Protein 3EC0 (pdb70)

Nearest PDB structures (foldseek):
  3upj-assembly1_B  TM=9.940E-01  e=9.121E-18  Human immunodeficiency virus 2
  1yti-assembly1_A  TM=9.960E-01  e=2.505E-17  Simian immunodeficiency virus
  1tcw-assembly1_B  TM=9.994E-01  e=6.147E-17  Simian immunodeficiency virus
  2sam-assembly1_A-2  TM=9.969E-01  e=4.911E-17  Simian immunodeficiency virus
  1sip-assembly1_A-2  TM=9.951E-01  e=1.509E-16  Simian immunodeficiency virus

B-factor: mean 20.0, std 10.65, range [6.15, 84.4]

Radius of gyration: 16.94 Å; Cα contacts (8 Å, |Δi|>4): 539; chains: 2; bounding box: 51×29×32 Å

Secondary structure (DSSP, 8-state):
-EE-SSS--EEEEEETTEEEEEEE-TT-SS-EESS----S--EEEEEEETTEEEEEEEEEEEEEEETTEEEEEEEEEE--SS-EE-HHHHHHHT-EEE-/-EE-SSS--EEEEEETTEEEEEEE-TT-SS-EESS----S--EEEEEEETTEEEEEEEEEEEEEEETTEEEEEEEEES--SS-EE-HHHHHHHT-EEE-

Foldseek 3Di:
DDDPVPDFPWWWKAWLHRTDIETEDAPDAAWEDEDDDDDDPFDWDWDADPPGIWIWTKDFQIWMATPNDTDGGIYIYTPDPGTYGYDRVCVVVVHDDDD/DDDPPPDFQWDWKAWLHRIDIETADAPDAAWEAEDDDDDDPFDWDWDQDPPGIDIWTKDFQIWMGTPNDTDGGIYTYDDDPHGYDYDRVCVRVPDDDDD

Solvent-accessible surface area: 10034 Å² total; per-residue (Å²): 90,122,35,52,1,187,160,116,4,62,21,59,0,96,0,103,50,75,89,20,96,1,5,0,11,0,22,18,51,56,0,13,0,31,86,14,126,26,31,142,138,87,58,102,68,120,25,46,20,20,31,24,160,25,118,4,83,35,9,141,118,8,62,0,74,4,28,146,101,136,21,170,12,40,0,2,15,20,127,7,98,57,29,18,0,0,26,46,0,0,15,51,10,53,4,16,0,36,68,88,118,21,62,2,191,146,106,1,49,24,110,3,111,0,82,58,57,101,15,111,0,5,0,12,0,24,11,52,54,1,3,0,34,70,20,147,36,41,136,138,84,54,104,84,131,19,49,21,31,29,25,159,28,117,5,89,20,13,150,98,7,52,0,69,5,36,165,87,124,20,152,12,43,0,15,12,20,116,8,90,67,26,17,0,0,26,48,0,0,20,50,6,53,5,15,0,38,76

Organism: Human immunodeficiency virus type 2 subtype A (isolate ROD) (NCBI:txid11720)

Sequence (198 aa):
PQFSLWKRPVVTAYIEGQPVEVLLDTGADDDSIVAGIELGNNYSPKIVGGIGGFINTKEYKNVEIEVLNKKVRATIMTGDTPINIFGRNILTALGMMSLNLPQFSLWKRPVVTAYIEGQPVEVLLDTGADDSIVAGIELGNNYSPKIVGGIGGFINTKEYKNVEIEVLNKKVRATIMMTGDTPINIFGRNILTALGMSLNL

CATH classification: 2.40.70.10

Structure (mmCIF, N/CA/C/O backbone):
data_3EC0
#
_entry.id   3EC0
#
_cell.length_a   105.360
_cell.length_b   30.913
_cell.length_c   55.954
_cell.angle_alpha   90.00
_cell.angle_beta   91.79
_cell.angle_gamma   90.00
#
_symmetry.space_group_name_H-M   'C 1 2 1'
#
loop_
_entity.id
_entity.type
_entity.pdbx_description
1 polymer Protease
2 non-polymer '(3AS,5R,6AR)-HEXAHYDRO-2H-CYCLOPENTA[B]FURAN-5-YL (2S,3S)-3-HYDROXY-4-(4-(HYDROXYMETHYL)-N-ISOBUTYLPHENYLSULFONAMIDO)-1-PHENYLBUTAN-2-YLCARBAMATE'
3 non-polymer IMIDAZOLE
4 non-polymer 'ZINC ION'
5 non-polymer 'CHLORIDE ION'
6 non-polymer 'SODIUM ION'
7 water water
#
loop_
_atom_site.group_PDB
_atom_site.id
_atom_site.type_symbol
_atom_site.label_atom_id
_atom_site.label_alt_id
_atom_site.label_comp_id
_atom_site.label_asym_id
_atom_site.label_entity_id
_atom_site.label_seq_id
_atom_site.pdbx_PDB_ins_code
_atom_site.Cartn_x
_atom_site.Cartn_y
_atom_site.Cartn_z
_atom_site.occupancy
_atom_site.B_iso_or_equiv
_atom_site.auth_seq_id
_atom_site.auth_comp_id
_atom_site.auth_asym_id
_atom_site.auth_atom_id
_atom_site.pdbx_PDB_model_num
ATOM 1 N N . PRO A 1 1 ? 17.002 1.865 -3.793 1.00 45.73 1 PRO A N 1
ATOM 2 C CA . PRO A 1 1 ? 17.799 3.019 -3.403 1.00 44.91 1 PRO A CA 1
ATOM 3 C C . PRO A 1 1 ? 19.044 2.708 -2.578 1.00 41.37 1 PRO A C 1
ATOM 4 O O . PRO A 1 1 ? 19.076 1.766 -1.776 1.00 50.17 1 PRO A O 1
ATOM 8 N N . GLN A 1 2 ? 20.048 3.567 -2.762 1.00 37.17 2 GLN A N 1
ATOM 9 C CA . GLN A 1 2 ? 21.252 3.538 -1.939 1.00 33.63 2 GLN A CA 1
ATOM 10 C C . GLN A 1 2 ? 21.477 4.927 -1.343 1.00 27.76 2 GLN A C 1
ATOM 11 O O . GLN A 1 2 ? 21.326 5.918 -2.024 1.00 35.50 2 GLN A O 1
ATOM 17 N N . PHE A 1 3 ? 21.850 4.966 -0.076 1.00 23.29 3 PHE A N 1
ATOM 18 C CA . PHE A 1 3 ? 22.229 6.194 0.618 1.00 20.50 3 PHE A CA 1
ATOM 19 C C . PHE A 1 3 ? 23.704 6.148 0.981 1.00 22.14 3 PHE A C 1
ATOM 20 O O . PHE A 1 3 ? 24.107 5.321 1.789 1.00 23.41 3 PHE A O 1
ATOM 28 N N . SER A 1 4 ? 24.525 7.014 0.380 1.00 18.99 4 SER A N 1
ATOM 29 C CA . SER A 1 4 ? 25.972 6.814 0.563 1.00 22.56 4 SER A CA 1
ATOM 30 C C . SER A 1 4 ? 26.525 7.504 1.809 1.00 20.16 4 SER A C 1
ATOM 31 O O . SER A 1 4 ? 27.721 7.347 2.088 1.00 23.34 4 SER A O 1
ATOM 36 N N . LEU A 1 5 ? 25.699 8.231 2.516 1.00 19.51 5 LEU A N 1
ATOM 37 C CA . LEU A 1 5 ? 25.958 8.758 3.840 1.00 19.96 5 LEU A CA 1
ATOM 38 C C . LEU A 1 5 ? 26.959 9.892 3.781 1.00 23.12 5 LEU A C 1
ATOM 39 O O . LEU A 1 5 ? 27.405 10.321 4.841 1.00 19.85 5 LEU A O 1
ATOM 44 N N . TRP A 1 6 ? 27.292 10.403 2.581 1.00 23.26 6 TRP A N 1
ATOM 45 C CA . TRP A 1 6 ? 28.090 11.624 2.500 1.00 24.01 6 TRP A CA 1
ATOM 46 C C . TRP A 1 6 ? 27.279 12.825 2.985 1.00 24.82 6 TRP A C 1
ATOM 47 O O . TRP A 1 6 ? 27.803 13.833 3.467 1.00 26.91 6 TRP A O 1
ATOM 58 N N . LYS A 1 7 ? 25.967 12.647 2.877 1.00 24.39 7 LYS A N 1
ATOM 59 C CA . LYS A 1 7 ? 24.970 13.585 3.348 1.00 23.77 7 LYS A CA 1
ATOM 60 C C . LYS A 1 7 ? 24.022 12.902 4.356 1.00 20.59 7 LYS A C 1
ATOM 61 O O . LYS A 1 7 ? 23.970 11.667 4.360 1.00 19.51 7 LYS A O 1
ATOM 67 N N . ARG A 1 8 ? 23.282 13.659 5.162 1.00 20.59 8 ARG A N 1
ATOM 68 C CA . ARG A 1 8 ? 22.268 13.000 5.994 1.00 18.84 8 ARG A CA 1
ATOM 69 C C . ARG A 1 8 ? 21.255 12.264 5.122 1.00 18.41 8 ARG A C 1
ATOM 70 O O . ARG A 1 8 ? 20.771 12.848 4.153 1.00 19.75 8 ARG A O 1
ATOM 78 N N . PRO A 1 9 ? 20.926 11.016 5.438 1.00 15.64 9 PRO A N 1
ATOM 79 C CA . PRO A 1 9 ? 19.912 10.315 4.667 1.00 14.23 9 PRO A CA 1
ATOM 80 C C . PRO A 1 9 ? 18.494 10.711 5.041 1.00 14.95 9 PRO A C 1
ATOM 81 O O . PRO A 1 9 ? 17.839 10.082 5.890 1.00 14.87 9 PRO A O 1
ATOM 85 N N . VAL A 1 10 ? 18.032 11.795 4.431 1.00 16.30 10 VAL A N 1
ATOM 86 C CA . VAL A 1 10 ? 16.734 12.359 4.733 1.00 15.80 10 VAL A CA 1
ATOM 87 C C . VAL A 1 10 ? 15.794 12.249 3.546 1.00 19.50 10 VAL A C 1
ATOM 88 O O . VAL A 1 10 ? 16.216 12.595 2.446 1.00 26.05 10 VAL A O 1
ATOM 92 N N . VAL A 1 11 ? 14.573 11.798 3.773 1.00 18.73 11 VAL A N 1
ATOM 93 C CA . VAL A 1 11 ? 13.608 11.547 2.723 1.00 22.00 11 VAL A CA 1
ATOM 94 C C . VAL A 1 11 ? 12.253 12.106 3.134 1.00 18.26 11 VAL A C 1
ATOM 95 O O . VAL A 1 11 ? 12.067 12.458 4.306 1.00 21.09 11 VAL A O 1
ATOM 99 N N . THR A 1 12 ? 11.317 12.230 2.215 1.00 22.61 12 THR A N 1
ATOM 100 C CA . THR A 1 12 ? 9.981 12.664 2.560 1.00 23.31 12 THR A CA 1
ATOM 101 C C . THR A 1 12 ? 9.115 11.414 2.767 1.00 21.84 12 THR A C 1
ATOM 102 O O . THR A 1 12 ? 9.064 10.489 1.954 1.00 28.06 12 THR A O 1
ATOM 106 N N . ALA A 1 13 ? 8.446 11.421 3.915 1.00 25.08 13 ALA A N 1
ATOM 107 C CA . ALA A 1 13 ? 7.464 10.411 4.280 1.00 22.28 13 ALA A CA 1
ATOM 108 C C . ALA A 1 13 ? 6.096 11.058 4.454 1.00 21.44 13 ALA A C 1
ATOM 109 O O . ALA A 1 13 ? 5.969 12.272 4.677 1.00 24.11 13 ALA A O 1
ATOM 111 N N . TYR A 1 14 ? 5.071 10.252 4.385 1.00 23.10 14 TYR A N 1
ATOM 112 C CA . TYR A 1 14 ? 3.703 10.703 4.647 1.00 23.47 14 TYR A CA 1
ATOM 113 C C . TYR A 1 14 ? 3.246 9.898 5.853 1.00 24.64 14 TYR A C 1
ATOM 114 O O . TYR A 1 14 ? 3.250 8.667 5.867 1.00 24.16 14 TYR A O 1
ATOM 123 N N . ILE A 1 15 ? 2.886 10.577 6.930 1.00 24.24 15 ILE A N 1
ATOM 124 C CA . ILE A 1 15 ? 2.402 9.886 8.127 1.00 23.12 15 ILE A CA 1
ATOM 125 C C . ILE A 1 15 ? 0.926 10.229 8.241 1.00 24.54 15 ILE A C 1
ATOM 126 O O . ILE A 1 15 ? 0.618 11.425 8.361 1.00 24.68 15 ILE A O 1
ATOM 131 N N . GLU A 1 16 ? 0.064 9.230 8.167 1.00 28.07 16 GLU A N 1
ATOM 132 C CA . GLU A 1 16 ? -1.375 9.471 8.162 1.00 31.54 16 GLU A CA 1
ATOM 133 C C . GLU A 1 16 ? -1.714 10.544 7.126 1.00 34.51 16 GLU A C 1
ATOM 134 O O . GLU A 1 16 ? -2.546 11.431 7.293 1.00 33.53 16 GLU A O 1
ATOM 140 N N . GLY A 1 17 ? -1.014 10.489 5.990 1.00 33.92 17 GLY A N 1
ATOM 141 C CA . GLY A 1 17 ? -1.213 11.403 4.896 1.00 35.95 17 GLY A CA 1
ATOM 142 C C . GLY A 1 17 ? -0.543 12.752 5.029 1.00 38.90 17 GLY A C 1
ATOM 143 O O . GLY A 1 17 ? -0.647 13.496 4.044 1.00 48.39 17 GLY A O 1
ATOM 144 N N . GLN A 1 18 ? 0.134 13.073 6.140 1.00 34.75 18 GLN A N 1
ATOM 145 C CA . GLN A 1 18 ? 0.859 14.325 6.278 1.00 31.62 18 GLN A CA 1
ATOM 146 C C . GLN A 1 18 ? 2.336 14.222 5.878 1.00 27.94 18 GLN A C 1
ATOM 147 O O . GLN A 1 18 ? 3.063 13.379 6.397 1.00 24.81 18 GLN A O 1
ATOM 153 N N . PRO A 1 19 ? 2.829 15.061 4.968 1.00 29.63 19 PRO A N 1
ATOM 154 C CA . PRO A 1 19 ? 4.248 14.984 4.627 1.00 27.41 19 PRO A CA 1
ATOM 155 C C . PRO A 1 19 ? 5.152 15.506 5.733 1.00 24.67 19 PRO A C 1
ATOM 156 O O . PRO A 1 19 ? 4.891 16.513 6.381 1.00 25.84 19 PRO A O 1
ATOM 160 N N . VAL A 1 20 ? 6.236 14.747 5.910 1.00 23.54 20 VAL A N 1
ATOM 161 C CA . VAL A 1 20 ? 7.252 15.132 6.882 1.00 22.42 20 VAL A CA 1
ATOM 162 C C . VAL A 1 20 ? 8.618 14.726 6.329 1.00 22.44 20 VAL A C 1
ATOM 163 O O . VAL A 1 20 ? 8.684 13.671 5.695 1.00 26.64 20 VAL A O 1
ATOM 167 N N . GLU A 1 21 ? 9.653 15.506 6.564 1.00 20.79 21 GLU A N 1
ATOM 168 C CA . GLU A 1 21 ? 11.008 15.056 6.229 1.00 20.95 21 GLU A CA 1
ATOM 169 C C . GLU A 1 21 ? 11.519 14.205 7.377 1.00 17.51 21 GLU A C 1
ATOM 170 O O . GLU A 1 21 ? 11.336 14.565 8.530 1.00 17.56 21 GLU A O 1
ATOM 176 N N . VAL A 1 22 ? 12.128 13.066 7.102 1.00 17.73 22 VAL A N 1
ATOM 177 C CA . VAL A 1 22 ? 12.567 12.130 8.156 1.00 14.37 22 VAL A CA 1
ATOM 178 C C . VAL A 1 22 ? 14.011 11.696 7.876 1.00 13.47 22 VAL A C 1
ATOM 179 O O . VAL A 1 22 ? 14.384 11.572 6.691 1.00 15.42 22 VAL A O 1
ATOM 183 N N . LEU A 1 23 ? 14.735 11.451 8.951 1.00 13.41 23 LEU A N 1
ATOM 184 C CA . LEU A 1 23 ? 16.083 10.950 8.923 1.00 12.95 23 LEU A CA 1
ATOM 185 C C . LEU A 1 23 ? 16.055 9.433 9.101 1.00 11.66 23 LEU A C 1
ATOM 186 O O . LEU A 1 23 ? 15.485 8.917 10.063 1.00 12.10 23 LEU A O 1
ATOM 191 N N . LEU A 1 24 ? 16.678 8.729 8.178 1.00 11.99 24 LEU A N 1
ATOM 192 C CA . LEU A 1 24 ? 16.743 7.280 8.207 1.00 11.61 24 LEU A CA 1
ATOM 193 C C . LEU A 1 24 ? 17.899 6.914 9.132 1.00 11.09 24 LEU A C 1
ATOM 194 O O . LEU A 1 24 ? 19.067 7.086 8.797 1.00 13.91 24 LEU A O 1
ATOM 199 N N . ASP A 1 25 ? 17.568 6.403 10.307 1.00 11.29 25 ASP A N 1
ATOM 200 C CA . ASP A 1 25 ? 18.508 6.372 11.407 1.00 9.55 25 ASP A CA 1
ATOM 201 C C . ASP A 1 25 ? 18.736 4.991 12.014 1.00 9.83 25 ASP A C 1
ATOM 202 O O . ASP A 1 25 ? 17.971 4.504 12.823 1.00 10.44 25 ASP A O 1
ATOM 207 N N . THR A 1 26 ? 19.894 4.385 11.682 1.00 10.71 26 THR A N 1
ATOM 208 C CA . THR A 1 26 ? 20.215 3.078 12.220 1.00 9.63 26 THR A CA 1
ATOM 209 C C . THR A 1 26 ? 20.562 3.142 13.691 1.00 8.80 26 THR A C 1
ATOM 210 O O . THR A 1 26 ? 20.608 2.101 14.347 1.00 10.24 26 THR A O 1
ATOM 214 N N . GLY A 1 27 ? 20.823 4.336 14.206 1.00 9.31 27 GLY A N 1
ATOM 215 C CA . GLY A 1 27 ? 21.171 4.478 15.599 1.00 10.35 27 GLY A CA 1
ATOM 216 C C . GLY A 1 27 ? 19.970 4.678 16.512 1.00 9.39 27 GLY A C 1
ATOM 217 O O . GLY A 1 27 ? 20.151 4.929 17.715 1.00 12.47 27 GLY A O 1
ATOM 218 N N . ALA A 1 28 ? 18.776 4.559 15.998 1.00 9.37 28 ALA A N 1
ATOM 219 C CA . ALA A 1 28 ? 17.522 4.741 16.708 1.00 9.99 28 ALA A CA 1
ATOM 220 C C . ALA A 1 28 ? 16.791 3.397 16.730 1.00 9.86 28 ALA A C 1
ATOM 221 O O . ALA A 1 28 ? 16.514 2.871 15.643 1.00 10.26 28 ALA A O 1
ATOM 223 N N . ASP A 1 29 ? 16.432 2.860 17.881 1.00 10.18 29 ASP A N 1
ATOM 224 C CA . ASP A 1 29 ? 15.651 1.646 17.875 1.00 10.67 29 ASP A CA 1
ATOM 225 C C . ASP A 1 29 ? 14.254 1.863 17.299 1.00 10.94 29 ASP A C 1
ATOM 226 O O . ASP A 1 29 ? 13.703 0.992 16.611 1.00 12.74 29 ASP A O 1
ATOM 231 N N A ASP A 1 30 ? 13.697 3.015 17.635 0.50 11.32 30 ASP A N 1
ATOM 232 N N B ASP A 1 30 ? 13.691 3.017 17.624 0.50 10.20 30 ASP A N 1
ATOM 233 C CA A ASP A 1 30 ? 12.327 3.422 17.414 0.50 10.99 30 ASP A CA 1
ATOM 234 C CA B ASP A 1 30 ? 12.304 3.328 17.298 0.50 10.81 30 ASP A CA 1
ATOM 235 C C A ASP A 1 30 ? 12.276 4.695 16.562 0.50 10.09 30 ASP A C 1
ATOM 236 C C B ASP A 1 30 ? 12.244 4.727 16.691 0.50 9.74 30 ASP A C 1
ATOM 237 O O A ASP A 1 30 ? 13.332 5.184 16.165 0.50 12.75 30 ASP A O 1
ATOM 238 O O B ASP A 1 30 ? 13.259 5.400 16.525 0.50 8.96 30 ASP A O 1
ATOM 247 N N . SER A 1 31 ? 11.056 5.146 16.335 1.00 10.59 31 SER A N 1
ATOM 248 C CA . SER A 1 31 ? 10.820 6.326 15.489 1.00 11.04 31 SER A CA 1
ATOM 249 C C . SER A 1 31 ? 10.091 7.404 16.268 1.00 11.94 31 SER A C 1
ATOM 250 O O . SER A 1 31 ? 9.181 7.102 17.074 1.00 13.79 31 SER A O 1
ATOM 253 N N . ILE A 1 32 ? 10.512 8.648 16.050 1.00 11.32 32 ILE A N 1
ATOM 254 C CA . ILE A 1 32 ? 9.980 9.788 16.774 1.00 12.97 32 ILE A CA 1
ATOM 255 C C . ILE A 1 32 ? 9.850 10.963 15.822 1.00 12.40 32 ILE A C 1
ATOM 256 O O . ILE A 1 32 ? 10.793 11.303 15.114 1.00 13.93 32 ILE A O 1
ATOM 261 N N . VAL A 1 33 ? 8.679 11.592 15.867 1.00 12.88 33 VAL A N 1
ATOM 262 C CA . VAL A 1 33 ? 8.388 12.709 15.009 1.00 13.67 33 VAL A CA 1
ATOM 263 C C . VAL A 1 33 ? 7.690 13.814 15.818 1.00 12.27 33 VAL A C 1
ATOM 264 O O . VAL A 1 33 ? 6.958 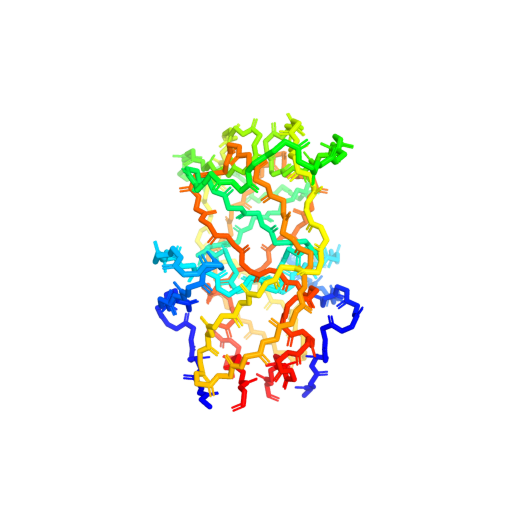13.582 16.779 1.00 14.84 33 VAL A O 1
ATOM 268 N N . ALA A 1 34 ? 7.980 15.025 15.347 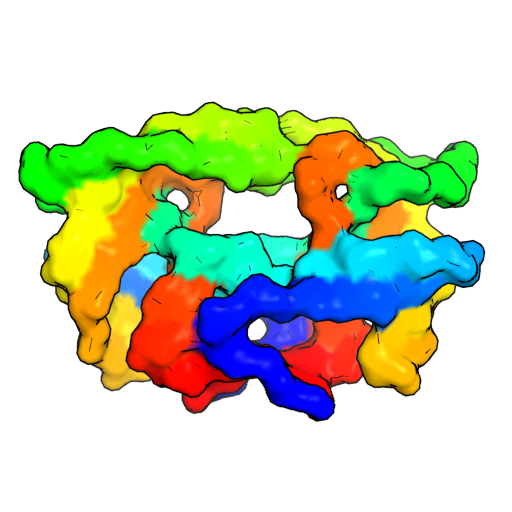1.00 13.79 34 ALA A N 1
ATOM 269 C CA . ALA A 1 34 ? 7.439 16.247 15.896 1.00 14.72 34 ALA A CA 1
ATOM 270 C C . ALA A 1 34 ? 6.501 16.907 14.895 1.00 17.68 34 ALA A C 1
ATOM 271 O O . ALA A 1 34 ? 6.558 16.661 13.713 1.00 17.45 34 ALA A O 1
ATOM 273 N N . GLY A 1 35 ? 5.620 17.789 15.383 1.00 21.24 35 GLY A N 1
ATOM 274 C CA . GLY A 1 35 ? 4.816 18.523 14.418 1.00 24.57 35 GLY A CA 1
ATOM 275 C C . GLY A 1 35 ? 3.575 17.832 13.924 1.00 24.89 35 GLY A C 1
ATOM 276 O O . GLY A 1 35 ? 2.833 18.474 13.175 1.00 35.28 35 GLY A O 1
ATOM 277 N N . ILE A 1 36 ? 3.298 16.597 14.314 1.00 22.65 36 ILE A N 1
ATOM 278 C CA . ILE A 1 36 ? 2.076 15.900 13.934 1.00 22.86 36 ILE A CA 1
ATOM 279 C C . ILE A 1 36 ? 1.369 15.373 15.187 1.00 21.44 36 ILE A C 1
ATOM 280 O O . ILE A 1 36 ? 2.012 14.922 16.119 1.00 28.36 36 ILE A O 1
ATOM 289 N N . GLU A 1 37 ? 0.069 15.474 15.177 1.00 22.17 37 GLU A N 1
ATOM 290 C CA . GLU A 1 37 ? -0.861 15.095 16.204 1.00 24.64 37 GLU A CA 1
ATOM 291 C C . GLU A 1 37 ? -1.499 13.739 15.875 1.00 19.33 37 GLU A C 1
ATOM 292 O O . GLU A 1 37 ? -2.231 13.655 14.894 1.00 24.79 37 GLU A O 1
ATOM 298 N N . LEU A 1 38 ? -1.252 12.695 16.652 1.00 18.92 38 LEU A N 1
ATOM 299 C CA . LEU A 1 38 ? -1.835 11.393 16.334 1.00 16.07 38 LEU A CA 1
ATOM 300 C C . LEU A 1 38 ? -2.956 10.999 17.272 1.00 16.97 38 LEU A C 1
ATOM 301 O O . LEU A 1 38 ? -3.517 9.918 17.086 1.00 20.16 38 LEU A O 1
ATOM 306 N N . GLY A 1 39 ? -3.335 11.817 18.238 1.00 18.59 39 GLY A N 1
ATOM 307 C CA . GLY A 1 39 ? -4.592 11.519 18.924 1.00 19.55 39 GLY A CA 1
ATOM 308 C C . GLY A 1 39 ? -4.443 11.184 20.399 1.00 17.70 39 GLY A C 1
ATOM 309 O O . GLY A 1 39 ? -3.371 11.294 20.942 1.00 17.36 39 GLY A O 1
ATOM 310 N N . ASN A 1 40 ? -5.512 10.728 21.066 1.00 19.56 40 ASN A N 1
ATOM 311 C CA . ASN A 1 40 ? -5.637 10.461 22.486 1.00 19.45 40 ASN A CA 1
ATOM 312 C C . ASN A 1 40 ? -5.315 9.016 22.859 1.00 18.34 40 ASN A C 1
ATOM 313 O O . ASN A 1 40 ? -5.243 8.711 24.068 1.00 19.56 40 ASN A O 1
ATOM 318 N N . ASN A 1 41 ? -5.125 8.163 21.832 1.00 16.14 41 ASN A N 1
ATOM 319 C CA . ASN A 1 41 ? -4.843 6.758 22.140 1.00 15.77 41 ASN A CA 1
ATOM 320 C C . ASN A 1 41 ? -3.363 6.469 21.957 1.00 15.51 41 ASN A C 1
ATOM 321 O O . ASN A 1 41 ? -2.841 6.124 20.894 1.00 21.10 41 ASN A O 1
ATOM 326 N N . TYR A 1 42 ? -2.636 6.646 23.041 1.00 15.36 42 TYR A N 1
ATOM 327 C CA . TYR A 1 42 ? -1.199 6.458 23.100 1.00 13.96 42 TYR A CA 1
ATOM 328 C C . TYR A 1 42 ? -0.811 5.847 24.444 1.00 14.22 42 TYR A C 1
ATOM 329 O O . TYR A 1 42 ? -1.611 5.728 25.343 1.00 15.13 42 TYR A O 1
ATOM 338 N N . SER A 1 43 ? 0.475 5.519 24.574 1.00 14.32 43 SER A N 1
ATOM 339 C CA . SER A 1 43 ? 1.126 5.164 25.822 1.00 14.00 43 SER A CA 1
ATOM 340 C C . SER A 1 43 ? 2.301 6.113 26.005 1.00 13.91 43 SER A C 1
ATOM 341 O O . SER A 1 43 ? 3.173 6.159 25.137 1.00 13.99 43 SER A O 1
ATOM 344 N N . PRO A 1 44 ? 2.343 6.865 27.094 1.00 12.36 44 PRO A N 1
ATOM 345 C CA . PRO A 1 44 ? 3.474 7.781 27.342 1.00 11.74 44 PRO A CA 1
ATOM 346 C C . PRO A 1 44 ? 4.730 7.024 27.696 1.00 12.53 44 PRO A C 1
ATOM 347 O O . PRO A 1 44 ? 4.707 6.059 28.460 1.00 14.50 44 PRO A O 1
ATOM 351 N N . LYS A 1 45 ? 5.846 7.503 27.137 1.00 13.59 45 LYS A N 1
ATOM 352 C CA . LYS A 1 45 ? 7.127 6.875 27.454 1.00 14.60 45 LYS A CA 1
ATOM 353 C C . LYS A 1 45 ? 8.240 7.930 27.292 1.00 11.15 45 LYS A C 1
ATOM 354 O O . LYS A 1 45 ? 8.149 8.841 26.502 1.00 18.14 45 LYS A O 1
ATOM 365 N N . ILE A 1 46 ? 9.278 7.711 28.048 1.00 10.78 46 ILE A N 1
ATOM 366 C CA . ILE A 1 46 ? 10.444 8.581 28.018 1.00 10.40 46 ILE A CA 1
ATOM 367 C C . ILE A 1 46 ? 11.568 7.971 27.211 1.00 10.36 46 ILE A C 1
ATOM 368 O O . ILE A 1 46 ? 11.869 6.759 27.340 1.00 12.50 46 ILE A O 1
ATOM 373 N N . VAL A 1 47 ? 12.210 8.797 26.403 1.00 10.62 47 VAL A N 1
ATOM 374 C CA . VAL A 1 47 ? 13.382 8.321 25.690 1.00 10.61 47 VAL A CA 1
ATOM 375 C C . VAL A 1 47 ? 14.554 9.247 25.966 1.00 9.45 47 VAL A C 1
ATOM 376 O O . VAL A 1 47 ? 14.380 10.384 26.380 1.00 11.73 47 VAL A O 1
ATOM 380 N N . GLY A 1 48 ? 15.753 8.754 25.755 1.00 10.15 48 GLY A N 1
ATOM 381 C CA . GLY A 1 48 ? 16.967 9.451 26.120 1.00 12.08 48 GLY A CA 1
ATOM 382 C C . GLY A 1 48 ? 17.968 9.393 24.994 1.00 9.59 48 GLY A C 1
ATOM 383 O O . GLY A 1 48 ? 18.015 8.439 24.215 1.00 9.83 48 GLY A O 1
ATOM 384 N N . GLY A 1 49 ? 18.786 10.404 24.897 1.00 11.17 49 GLY A N 1
ATOM 385 C CA . GLY A 1 49 ? 19.932 10.434 24.014 1.00 8.81 49 GLY A CA 1
ATOM 386 C C . GLY A 1 49 ? 20.919 11.494 24.449 1.00 9.17 49 GLY A C 1
ATOM 387 O O . GLY A 1 49 ? 21.006 11.816 25.637 1.00 9.99 49 GLY A O 1
ATOM 388 N N . ILE A 1 50 ? 21.650 12.021 23.447 1.00 9.17 50 ILE A N 1
ATOM 389 C CA . ILE A 1 50 ? 22.582 13.111 23.779 1.00 10.44 50 ILE A CA 1
ATOM 390 C C . ILE A 1 50 ? 21.780 14.350 24.190 1.00 11.20 50 ILE A C 1
ATOM 391 O O . ILE A 1 50 ? 20.839 14.801 23.546 1.00 12.65 50 ILE A O 1
ATOM 396 N N . GLY A 1 51 ? 22.201 14.891 25.350 1.00 12.52 51 GLY A N 1
ATOM 397 C CA . GLY A 1 51 ? 21.597 16.125 25.818 1.00 14.54 51 GLY A CA 1
ATOM 398 C C . GLY A 1 51 ? 20.488 15.884 26.806 1.00 17.04 51 GLY A C 1
ATOM 399 O O . GLY A 1 51 ? 20.092 16.845 27.473 1.00 28.87 51 GLY A O 1
ATOM 400 N N . GLY A 1 52 ? 20.034 14.632 26.920 1.00 17.03 52 GLY A N 1
ATOM 401 C CA . GLY A 1 52 ? 19.001 14.370 27.944 1.00 20.59 52 GLY A CA 1
ATOM 402 C C . GLY A 1 52 ? 17.885 13.464 27.506 1.00 17.94 52 GLY A C 1
ATOM 403 O O . GLY A 1 52 ? 18.083 12.477 26.815 1.00 24.41 52 GLY A O 1
ATOM 404 N N . PHE A 1 53 ? 16.677 13.802 27.913 1.00 11.84 53 PHE A N 1
ATOM 405 C CA . PHE A 1 53 ? 15.507 12.950 27.835 1.00 10.38 53 PHE A CA 1
ATOM 406 C C . PHE A 1 53 ? 14.327 13.777 27.351 1.00 11.20 53 PHE A C 1
ATOM 407 O O . PHE A 1 53 ? 14.265 14.983 27.592 1.00 11.49 53 PHE A O 1
ATOM 415 N N . ILE A 1 54 ? 13.389 13.094 26.696 1.00 11.05 54 ILE A N 1
ATOM 416 C CA . ILE A 1 54 ? 12.143 13.729 26.344 1.00 11.77 54 ILE A CA 1
ATOM 417 C C . ILE A 1 54 ? 10.969 12.795 26.596 1.00 10.40 54 ILE A C 1
ATOM 418 O O . ILE A 1 54 ? 11.065 11.581 26.518 1.00 11.63 54 ILE A O 1
ATOM 423 N N . ASN A 1 55 ? 9.862 13.416 26.954 1.00 10.08 55 ASN A N 1
ATOM 424 C CA . ASN A 1 55 ? 8.580 12.752 27.020 1.00 10.23 55 ASN A CA 1
ATOM 425 C C . ASN A 1 55 ? 8.038 12.505 25.634 1.00 11.01 55 ASN A C 1
ATOM 426 O O . ASN A 1 55 ? 8.115 13.370 24.766 1.00 16.39 55 ASN A O 1
ATOM 431 N N . THR A 1 56 ? 7.479 11.325 25.406 1.00 10.47 56 THR A N 1
ATOM 432 C CA . THR A 1 56 ? 6.894 11.019 24.087 1.00 10.62 56 THR A CA 1
ATOM 433 C C . THR A 1 56 ? 5.535 10.357 24.321 1.00 10.89 56 THR A C 1
ATOM 434 O O . THR A 1 56 ? 5.202 9.871 25.398 1.00 11.52 56 THR A O 1
ATOM 438 N N . LYS A 1 57 ? 4.769 10.320 23.259 1.00 12.07 57 LYS A N 1
ATOM 439 C CA . LYS A 1 57 ? 3.505 9.591 23.188 1.00 13.05 57 LYS A CA 1
ATOM 440 C C . LYS A 1 57 ? 3.667 8.484 22.155 1.00 12.75 57 LYS A C 1
ATOM 441 O O . LYS A 1 57 ? 3.935 8.785 20.999 1.00 12.70 57 LYS A O 1
ATOM 447 N N . GLU A 1 58 ? 3.542 7.232 22.550 1.00 13.56 58 GLU A N 1
ATOM 448 C CA . GLU A 1 58 ? 3.726 6.099 21.630 1.00 14.01 58 GLU A CA 1
ATOM 449 C C . GLU A 1 58 ? 2.406 5.645 21.037 1.00 14.63 58 GLU A C 1
ATOM 450 O O . GLU A 1 58 ? 1.469 5.296 21.807 1.00 16.48 58 GLU 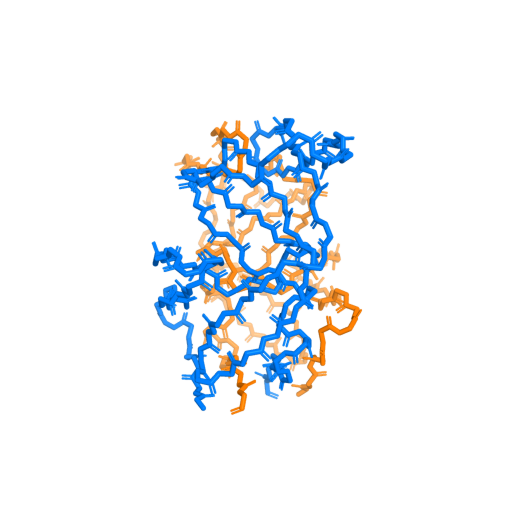A O 1
ATOM 456 N N . TYR A 1 59 ? 2.321 5.607 1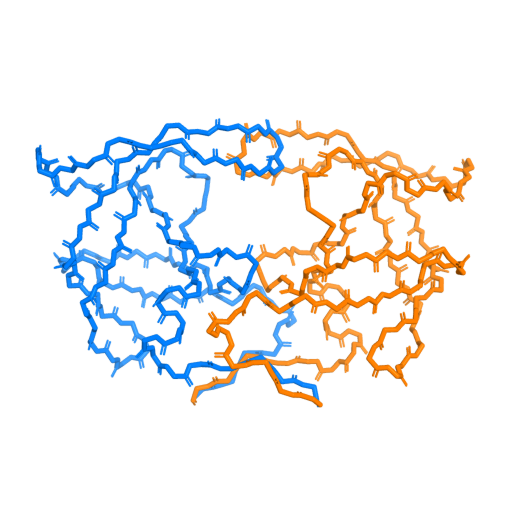9.710 1.00 15.19 59 TYR A N 1
ATOM 457 C CA . TYR A 1 59 ? 1.159 5.218 18.914 1.00 15.66 59 TYR A CA 1
ATOM 458 C C . TYR A 1 59 ? 1.494 3.985 18.075 1.00 16.59 59 TYR A C 1
ATOM 459 O O . TYR A 1 59 ? 2.545 3.939 17.435 1.00 18.14 59 TYR A O 1
ATOM 468 N N . LYS A 1 60 ? 0.604 2.989 18.044 1.00 21.06 60 LYS A N 1
ATOM 469 C CA . LYS A 1 60 ? 0.762 1.772 17.300 1.00 20.66 60 LYS A CA 1
ATOM 470 C C . LYS A 1 60 ? -0.020 1.762 15.992 1.00 20.59 60 LYS A C 1
ATOM 471 O O . LYS A 1 60 ? -1.018 2.465 15.894 1.00 22.82 60 LYS A O 1
ATOM 482 N N . ASN A 1 61 ? 0.428 0.970 15.046 1.00 22.57 61 ASN A N 1
ATOM 483 C CA . ASN A 1 61 ? -0.288 0.739 13.793 1.00 23.62 61 ASN A CA 1
ATOM 484 C C . ASN A 1 61 ? -0.545 2.013 12.986 1.00 20.26 61 ASN A C 1
ATOM 485 O O . ASN A 1 61 ? -1.595 2.178 12.386 1.00 29.10 61 ASN A O 1
ATOM 490 N N . VAL A 1 62 ? 0.446 2.898 12.900 1.00 21.81 62 VAL A N 1
ATOM 491 C CA . VAL A 1 62 ? 0.321 4.147 12.139 1.00 21.86 62 VAL A CA 1
ATOM 492 C C . VAL A 1 62 ? 0.643 3.947 10.671 1.00 22.47 62 VAL A C 1
ATOM 493 O O . VAL A 1 62 ? 1.667 3.296 10.363 1.00 21.44 62 VAL A O 1
ATOM 497 N N . GLU A 1 63 ? -0.151 4.479 9.749 1.00 27.12 63 GLU A N 1
ATOM 498 C CA . GLU A 1 63 ? 0.127 4.370 8.320 1.00 27.29 63 GLU A CA 1
ATOM 499 C C . GLU A 1 63 ? 1.338 5.220 7.963 1.00 24.66 63 GLU A C 1
ATOM 500 O O . GLU A 1 63 ? 1.348 6.437 8.200 1.00 27.51 63 GLU A O 1
ATOM 506 N N . ILE A 1 64 ? 2.331 4.614 7.355 1.00 24.59 64 ILE A N 1
ATOM 507 C CA . ILE A 1 64 ? 3.506 5.367 6.921 1.00 24.47 64 ILE A CA 1
ATOM 508 C C . ILE A 1 64 ? 3.758 5.038 5.455 1.00 25.96 64 ILE A C 1
ATOM 509 O O . ILE A 1 64 ? 3.734 3.849 5.115 1.00 28.30 64 ILE A O 1
ATOM 514 N N . GLU A 1 65 ? 3.980 6.039 4.630 1.00 24.01 65 GLU A N 1
ATOM 515 C CA . GLU A 1 65 ? 4.372 5.891 3.242 1.00 22.97 65 GLU A CA 1
ATOM 516 C C . GLU A 1 65 ? 5.763 6.530 3.124 1.00 22.54 65 GLU A C 1
ATOM 517 O O . GLU A 1 65 ? 5.879 7.733 3.419 1.00 26.25 65 GLU A O 1
ATOM 523 N N . VAL A 1 66 ? 6.754 5.769 2.727 1.00 22.03 66 VAL A N 1
ATOM 524 C CA . VAL A 1 66 ? 8.106 6.303 2.559 1.00 20.71 66 VAL A CA 1
ATOM 525 C C . VAL A 1 66 ? 8.840 5.391 1.568 1.00 21.66 66 VAL A C 1
ATOM 526 O O . VAL A 1 66 ? 8.603 4.173 1.551 1.00 23.65 66 VAL A O 1
ATOM 530 N N . LEU A 1 67 ? 9.699 5.925 0.705 1.00 24.02 67 LEU A N 1
ATOM 531 C CA . LEU A 1 67 ? 10.527 5.153 -0.220 1.00 25.69 67 LEU A CA 1
ATOM 532 C C . LEU A 1 67 ? 9.723 4.231 -1.123 1.00 23.67 67 LEU A C 1
ATOM 533 O O . LEU A 1 67 ? 10.098 3.094 -1.456 1.00 28.30 67 LEU A O 1
ATOM 538 N N . ASN A 1 68 ? 8.588 4.761 -1.522 1.00 24.91 68 ASN A N 1
ATOM 539 C CA . ASN A 1 68 ? 7.566 4.169 -2.372 1.00 30.82 68 ASN A CA 1
ATOM 540 C C . ASN A 1 68 ? 7.054 2.849 -1.819 1.00 32.51 68 ASN A C 1
ATOM 541 O O . ASN A 1 68 ? 6.660 1.962 -2.550 1.00 37.82 68 ASN A O 1
ATOM 546 N N . LYS A 1 69 ? 7.047 2.728 -0.484 1.00 31.15 69 LYS A N 1
ATOM 547 C CA . LYS A 1 69 ? 6.475 1.605 0.226 1.00 30.37 69 LYS A CA 1
ATOM 548 C C . LYS A 1 69 ? 5.475 2.106 1.251 1.00 27.04 69 LYS A C 1
ATOM 549 O O . LYS A 1 69 ? 5.653 3.205 1.767 1.00 33.02 69 LYS A O 1
ATOM 560 N N . LYS A 1 70 ? 4.459 1.322 1.545 1.00 26.09 70 LYS A N 1
ATOM 561 C CA . LYS A 1 70 ? 3.500 1.628 2.589 1.00 25.88 70 LYS A CA 1
ATOM 562 C C . LYS A 1 70 ? 3.620 0.587 3.702 1.00 26.00 70 LYS A C 1
ATOM 563 O O . LYS A 1 70 ? 3.563 -0.624 3.492 1.00 36.87 70 LYS A O 1
ATOM 569 N N . VAL A 1 71 ? 3.812 1.080 4.926 1.00 27.74 71 VAL A N 1
ATOM 570 C CA . VAL A 1 71 ? 3.899 0.137 6.050 1.00 26.56 71 VAL A CA 1
ATOM 571 C C . VAL A 1 71 ? 3.045 0.641 7.201 1.00 26.59 71 VAL A C 1
ATOM 572 O O . VAL A 1 71 ? 2.731 1.831 7.187 1.00 28.57 71 VAL A O 1
ATOM 576 N N . ARG A 1 72 ? 2.700 -0.204 8.158 1.00 27.35 72 ARG A N 1
ATOM 577 C CA . ARG A 1 72 ? 2.071 0.303 9.382 1.00 28.13 72 ARG A CA 1
ATOM 578 C C . ARG A 1 72 ? 3.037 0.044 10.529 1.00 24.22 72 ARG A C 1
ATOM 579 O O . ARG A 1 72 ? 3.551 -1.061 10.668 1.00 25.51 72 ARG A O 1
ATOM 587 N N . ALA A 1 73 ? 3.321 1.050 11.337 1.00 21.94 73 ALA A N 1
ATOM 588 C CA . ALA A 1 73 ? 4.375 0.918 12.331 1.00 20.57 73 ALA A CA 1
ATOM 589 C C . ALA A 1 73 ? 4.083 1.728 13.587 1.00 21.48 73 ALA A C 1
ATOM 590 O O . ALA A 1 73 ? 3.191 2.576 13.621 1.00 19.16 73 ALA A O 1
ATOM 592 N N . THR A 1 74 ? 4.885 1.484 14.623 1.00 17.59 74 THR A N 1
ATOM 593 C CA . THR A 1 74 ? 4.803 2.304 15.848 1.00 16.88 74 THR A CA 1
ATOM 594 C C . THR A 1 74 ? 5.539 3.625 15.703 1.00 15.31 74 THR A C 1
ATOM 595 O O . THR A 1 74 ? 6.683 3.644 15.221 1.00 19.18 74 THR A O 1
ATOM 599 N N . ILE A 1 75 ? 4.893 4.719 16.114 1.00 15.96 75 ILE A N 1
ATOM 600 C CA . ILE A 1 75 ? 5.519 6.037 16.011 1.00 17.09 75 ILE A CA 1
ATOM 601 C C . ILE A 1 75 ? 5.329 6.727 17.360 1.00 12.35 75 ILE A C 1
ATOM 602 O O . ILE A 1 75 ? 4.213 6.731 17.938 1.00 15.47 75 ILE A O 1
ATOM 607 N N . MET A 1 76 ? 6.403 7.326 17.850 1.00 11.51 76 MET A N 1
ATOM 608 C CA . MET A 1 76 ? 6.303 8.234 18.969 1.00 12.17 76 MET A CA 1
ATOM 609 C C . MET A 1 76 ? 6.184 9.660 18.489 1.00 12.83 76 MET A C 1
ATOM 610 O O . MET A 1 76 ? 6.849 10.029 17.508 1.00 14.60 76 MET A O 1
ATOM 615 N N . THR A 1 77 ? 5.385 10.457 19.149 1.00 12.21 77 THR A N 1
ATOM 616 C CA . THR A 1 77 ? 5.445 11.889 18.952 1.00 11.66 77 THR A CA 1
ATOM 617 C C . THR A 1 77 ? 6.053 12.538 20.194 1.00 11.24 77 THR A C 1
ATOM 618 O O . THR A 1 77 ? 5.924 12.071 21.317 1.00 12.35 77 THR A O 1
ATOM 622 N N . GLY A 1 78 ? 6.734 13.661 19.976 1.00 11.55 78 GLY A N 1
ATOM 623 C CA . GLY A 1 78 ? 7.358 14.422 21.041 1.00 13.25 78 GLY A CA 1
ATOM 624 C C . GLY A 1 78 ? 8.192 15.559 20.471 1.00 12.33 78 GLY A C 1
ATOM 625 O O . GLY A 1 78 ? 8.285 15.687 19.255 1.00 15.36 78 GLY A O 1
ATOM 626 N N . ASP A 1 79 ? 8.781 16.317 21.388 1.00 13.28 79 ASP A N 1
ATOM 627 C CA . ASP A 1 79 ? 9.540 17.507 20.962 1.00 13.28 79 ASP A CA 1
ATOM 628 C C . ASP A 1 79 ? 10.959 17.163 20.605 1.00 13.80 79 ASP A C 1
ATOM 629 O O . ASP A 1 79 ? 12.013 17.572 21.088 1.00 17.48 79 ASP A O 1
ATOM 634 N N . THR A 1 80 ? 11.067 16.331 19.579 1.00 15.32 80 THR A N 1
ATOM 635 C CA . THR A 1 80 ? 12.365 16.000 19.004 1.00 13.90 80 THR A CA 1
ATOM 636 C C . THR A 1 80 ? 12.791 17.084 18.015 1.00 13.44 80 THR A C 1
ATOM 637 O O . THR A 1 80 ? 11.948 17.606 17.301 1.00 15.33 80 THR A O 1
ATOM 641 N N . PRO A 1 81 ? 14.075 17.427 17.986 1.00 13.93 81 PRO A N 1
ATOM 642 C CA . PRO A 1 81 ? 14.532 18.469 17.057 1.00 15.31 81 PRO A CA 1
ATOM 643 C C . PRO A 1 81 ? 14.615 18.034 15.596 1.00 14.06 81 PRO A C 1
ATOM 644 O O . PRO A 1 81 ? 14.731 18.899 14.701 1.00 15.83 81 PRO A O 1
ATOM 648 N N . ILE A 1 82 ? 14.510 16.740 15.367 1.00 14.62 82 ILE A N 1
ATOM 649 C CA . ILE A 1 82 ? 14.556 16.172 14.017 1.00 13.81 82 ILE A CA 1
ATOM 650 C C . ILE A 1 82 ? 13.637 14.972 14.023 1.00 11.57 82 ILE A C 1
ATOM 651 O O . ILE A 1 82 ? 13.471 14.301 15.035 1.00 13.61 82 ILE A O 1
ATOM 656 N N . ASN A 1 83 ? 13.023 14.698 12.870 1.00 11.60 83 ASN A N 1
ATOM 657 C CA . ASN A 1 83 ? 12.150 13.537 12.776 1.00 11.02 83 ASN A CA 1
ATOM 658 C C . ASN A 1 83 ? 12.970 12.307 12.401 1.00 10.82 83 ASN A C 1
ATOM 659 O O . ASN A 1 83 ? 13.753 12.356 11.461 1.00 12.64 83 ASN A O 1
ATOM 664 N N . ILE A 1 84 ? 12.771 11.229 13.132 1.00 10.95 84 ILE A N 1
ATOM 665 C CA . ILE A 1 84 ? 13.617 10.047 13.055 1.00 11.26 84 ILE A CA 1
ATOM 666 C C . ILE A 1 84 ? 12.794 8.797 12.755 1.00 10.93 84 ILE A C 1
ATOM 667 O O . ILE A 1 84 ? 11.864 8.491 13.489 1.00 11.45 84 ILE A O 1
ATOM 672 N N . PHE A 1 85 ? 13.192 8.135 11.643 1.00 10.92 85 PHE A N 1
ATOM 673 C CA . PHE A 1 85 ? 12.719 6.819 11.309 1.00 12.32 85 PHE A CA 1
ATOM 674 C C . PHE A 1 85 ? 13.829 5.832 11.698 1.00 11.08 85 PHE A C 1
ATOM 675 O O . PHE A 1 85 ? 14.868 5.742 11.051 1.00 11.94 85 PHE A O 1
ATOM 683 N N . GLY A 1 86 ? 13.568 5.146 12.820 1.00 10.22 86 GLY A N 1
ATOM 684 C CA . GLY A 1 86 ? 14.493 4.202 13.383 1.00 9.51 86 GLY A CA 1
ATOM 685 C C . GLY A 1 86 ? 14.296 2.796 12.847 1.00 10.01 86 GLY A C 1
ATOM 686 O O . GLY A 1 86 ? 13.537 2.571 11.892 1.00 11.76 86 GLY A O 1
ATOM 687 N N . ARG A 1 87 ? 14.959 1.856 13.500 1.00 10.03 87 ARG A N 1
ATOM 688 C CA . ARG A 1 87 ? 15.034 0.503 12.998 1.00 11.22 87 ARG A CA 1
ATOM 689 C C . ARG A 1 87 ? 13.681 -0.167 12.890 1.00 11.24 87 ARG A C 1
ATOM 690 O O . ARG A 1 87 ? 13.533 -1.070 12.036 1.00 11.87 87 ARG A O 1
ATOM 698 N N . ASN A 1 88 ? 12.710 0.238 13.681 1.00 12.05 88 ASN A N 1
ATOM 699 C CA . ASN A 1 88 ? 11.414 -0.449 13.571 1.00 12.25 88 ASN A CA 1
ATOM 700 C C . ASN A 1 88 ? 10.832 -0.208 12.191 1.00 12.62 88 ASN A C 1
ATOM 701 O O . ASN A 1 88 ? 10.176 -1.090 11.607 1.00 14.15 88 ASN A O 1
ATOM 706 N N . ILE A 1 89 ? 11.075 0.970 11.647 1.00 12.35 89 ILE A N 1
ATOM 707 C CA . ILE A 1 89 ? 10.598 1.250 10.287 1.00 13.22 89 ILE A CA 1
ATOM 708 C C . ILE A 1 89 ? 11.612 0.767 9.241 1.00 12.70 89 ILE A C 1
ATOM 709 O O . ILE A 1 89 ? 11.201 0.220 8.218 1.00 14.73 89 ILE A O 1
ATOM 714 N N . LEU A 1 90 ? 12.904 0.912 9.457 1.00 12.01 90 LEU A N 1
ATOM 715 C CA . LEU A 1 90 ? 13.888 0.525 8.461 1.00 12.98 90 LEU A CA 1
ATOM 716 C C . LEU A 1 90 ? 13.757 -0.961 8.178 1.00 14.38 90 LEU A C 1
ATOM 717 O O . LEU A 1 90 ? 13.860 -1.387 7.005 1.00 15.33 90 LEU A O 1
ATOM 722 N N . THR A 1 91 ? 13.549 -1.742 9.227 1.00 13.59 91 THR A N 1
ATOM 723 C CA . THR A 1 91 ? 13.378 -3.177 8.997 1.00 16.90 91 THR A CA 1
ATOM 724 C C . THR A 1 91 ? 12.084 -3.507 8.272 1.00 16.88 91 THR A C 1
ATOM 725 O O . THR A 1 91 ? 11.993 -4.445 7.514 1.00 21.67 91 THR A O 1
ATOM 729 N N . ALA A 1 92 ? 11.026 -2.764 8.521 1.00 17.74 92 ALA A N 1
ATOM 730 C CA . ALA A 1 92 ? 9.747 -2.971 7.870 1.00 20.57 92 ALA A CA 1
ATOM 731 C C . ALA A 1 92 ? 9.894 -2.695 6.379 1.00 20.37 92 ALA A C 1
ATOM 732 O O . ALA A 1 92 ? 9.193 -3.309 5.581 1.00 26.41 92 ALA A O 1
ATOM 734 N N . LEU A 1 93 ? 10.790 -1.815 6.006 1.00 20.54 93 LEU A N 1
ATOM 735 C CA . LEU A 1 93 ? 11.028 -1.457 4.622 1.00 21.74 93 LEU A CA 1
ATOM 736 C C . LEU A 1 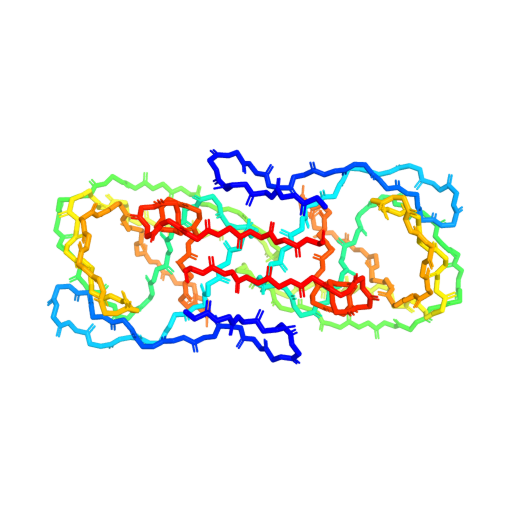93 ? 12.032 -2.416 3.980 1.00 23.77 93 LEU A C 1
ATOM 737 O O . LEU A 1 93 ? 12.104 -2.326 2.760 1.00 36.78 93 LEU A O 1
ATOM 742 N N . GLY A 1 94 ? 12.771 -3.216 4.714 1.00 21.44 94 GLY A N 1
ATOM 743 C CA . GLY A 1 94 ? 13.788 -4.109 4.175 1.00 25.35 94 GLY A CA 1
ATOM 744 C C . GLY A 1 94 ? 15.123 -3.450 3.900 1.00 23.00 94 GLY A C 1
ATOM 745 O O . GLY A 1 94 ? 15.905 -3.891 3.056 1.00 28.73 94 GLY A O 1
ATOM 746 N N . MET A 1 95 ? 15.416 -2.383 4.643 1.00 18.97 95 MET A N 1
ATOM 747 C CA A MET A 1 95 ? 16.688 -1.696 4.566 0.60 19.99 95 MET A CA 1
ATOM 748 C CA B MET A 1 95 ? 16.710 -1.706 4.502 0.40 19.23 95 MET A CA 1
ATOM 749 C C . MET A 1 95 ? 17.799 -2.442 5.276 1.00 16.74 95 MET A C 1
ATOM 750 O O . MET A 1 95 ? 17.542 -3.103 6.275 1.00 22.36 95 MET A O 1
ATOM 759 N N . SER A 1 96 ? 19.025 -2.300 4.798 1.00 18.04 96 SER A N 1
ATOM 760 C CA . SER A 1 96 ? 20.194 -2.824 5.487 1.00 18.21 96 SER A CA 1
ATOM 761 C C . SER A 1 96 ? 21.333 -1.799 5.445 1.00 18.49 96 SER A C 1
ATOM 762 O O . SER A 1 96 ? 21.334 -0.909 4.606 1.00 18.80 96 SER A O 1
ATOM 765 N N . LEU A 1 97 ? 22.269 -1.970 6.343 1.00 16.46 97 LEU A N 1
ATOM 766 C CA . LEU A 1 97 ? 23.465 -1.157 6.472 1.00 17.43 97 LEU A CA 1
ATOM 767 C C . LEU A 1 97 ? 24.600 -2.080 6.068 1.00 17.25 97 LEU A C 1
ATOM 768 O O . LEU A 1 97 ? 24.726 -3.174 6.612 1.00 19.50 97 LEU A O 1
ATOM 773 N N . ASN A 1 98 ? 25.381 -1.696 5.076 1.00 18.25 98 ASN A N 1
ATOM 774 C CA . ASN A 1 98 ? 26.372 -2.553 4.453 1.00 17.51 98 ASN A CA 1
ATOM 775 C C . ASN A 1 98 ? 27.763 -1.929 4.371 1.00 20.76 98 ASN A C 1
ATOM 776 O O . ASN A 1 98 ? 27.905 -0.756 4.100 1.00 19.70 98 ASN A O 1
ATOM 781 N N . LEU A 1 99 ? 28.790 -2.737 4.604 1.00 23.33 99 LEU A N 1
ATOM 782 C CA . LEU A 1 99 ? 30.187 -2.497 4.311 1.00 23.45 99 LEU A CA 1
ATOM 783 C C . LEU A 1 99 ? 30.693 -3.495 3.259 1.00 25.77 99 LEU A C 1
ATOM 784 O O . LEU A 1 99 ? 30.754 -4.710 3.576 1.00 34.55 99 LEU A O 1
ATOM 790 N N . PRO B 1 1 ? 30.655 -6.643 5.372 1.00 28.76 101 PRO B N 1
ATOM 791 C CA . PRO B 1 1 ? 29.663 -7.023 6.376 1.00 29.99 101 PRO B CA 1
ATOM 792 C C . PRO B 1 1 ? 28.302 -6.361 6.118 1.00 26.52 101 PRO B C 1
ATOM 793 O O . PRO B 1 1 ? 28.197 -5.274 5.536 1.00 32.47 101 PRO B O 1
ATOM 797 N N . GLN B 1 2 ? 27.248 -7.013 6.567 1.00 27.46 102 GLN B N 1
ATOM 798 C CA . GLN B 1 2 ? 25.863 -6.642 6.543 1.00 24.94 102 GLN B CA 1
ATOM 799 C C . GLN B 1 2 ? 25.144 -6.621 7.902 1.00 23.29 102 GLN B C 1
ATOM 800 O O . GLN B 1 2 ? 25.156 -7.537 8.723 1.00 29.33 102 GLN B O 1
ATOM 806 N N . PHE B 1 3 ? 24.452 -5.496 8.123 1.00 17.30 103 PHE B N 1
ATOM 807 C CA . PHE B 1 3 ? 23.629 -5.255 9.291 1.00 14.61 103 PHE B CA 1
ATOM 808 C C . PHE B 1 3 ? 22.176 -5.178 8.859 1.00 16.21 103 PHE B C 1
ATOM 809 O O . PHE B 1 3 ? 21.782 -4.211 8.182 1.00 18.28 103 PHE B O 1
ATOM 817 N N . SER B 1 4 ? 21.384 -6.194 9.215 1.00 17.25 104 SER B N 1
ATOM 818 C CA . SER B 1 4 ? 19.986 -6.267 8.767 1.00 19.62 104 SER B CA 1
ATOM 819 C C . SER B 1 4 ? 19.014 -5.447 9.611 1.00 15.04 104 SER B C 1
ATOM 820 O O . SER B 1 4 ? 17.850 -5.307 9.277 1.00 15.81 104 SER B O 1
ATOM 823 N N . LEU B 1 5 ? 19.490 -4.867 10.698 1.00 13.83 105 LEU B N 1
ATOM 824 C CA . LEU B 1 5 ? 18.808 -3.852 11.515 1.00 12.91 105 LEU B CA 1
ATOM 825 C C . LEU B 1 5 ? 17.683 -4.359 12.398 1.00 11.95 105 LEU B C 1
ATOM 826 O O . LEU B 1 5 ? 17.051 -3.558 13.096 1.00 12.01 105 LEU B O 1
ATOM 831 N N . TRP B 1 6 ? 17.478 -5.674 12.436 1.00 14.38 106 TRP B N 1
ATOM 832 C CA . TRP B 1 6 ? 16.563 -6.287 13.377 1.00 15.32 106 TRP B CA 1
ATOM 833 C C . TRP B 1 6 ? 17.117 -6.170 14.796 1.00 15.80 106 TRP B C 1
ATOM 834 O O . TRP B 1 6 ? 16.362 -6.100 15.762 1.00 18.79 106 TRP B O 1
ATOM 845 N N . LYS B 1 7 ? 18.438 -6.106 14.921 1.00 14.81 107 LYS B N 1
ATOM 846 C CA . LYS B 1 7 ? 19.129 -5.797 16.161 1.00 17.29 107 LYS B CA 1
ATOM 847 C C . LYS B 1 7 ? 19.923 -4.517 15.919 1.00 14.73 107 LYS B C 1
ATOM 848 O O . LYS B 1 7 ? 20.180 -4.114 14.781 1.00 12.98 107 LYS B O 1
ATOM 854 N N . ARG B 1 8 ? 20.327 -3.861 17.018 1.00 12.54 108 ARG B N 1
ATOM 855 C CA . ARG B 1 8 ? 21.191 -2.683 16.894 1.00 11.30 108 ARG B CA 1
ATOM 856 C C . ARG B 1 8 ? 22.461 -3.038 16.156 1.00 11.19 108 ARG B C 1
ATOM 857 O O . ARG B 1 8 ? 23.056 -4.107 16.460 1.00 12.38 108 ARG B O 1
ATOM 865 N N . PRO B 1 9 ? 22.893 -2.188 15.240 1.00 1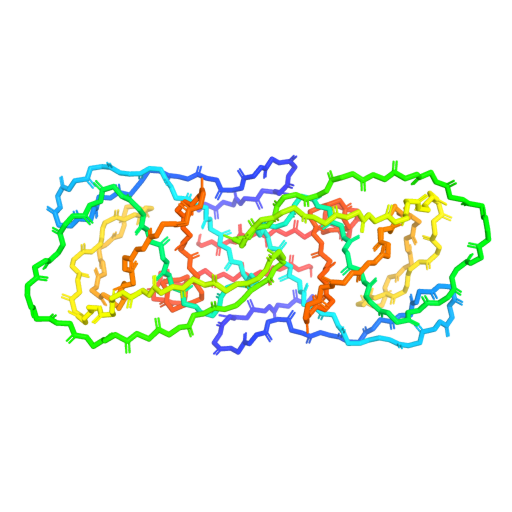1.23 109 PRO B N 1
ATOM 866 C CA . PRO B 1 9 ? 24.194 -2.452 14.577 1.00 10.54 109 PRO B CA 1
ATOM 867 C C . PRO B 1 9 ? 25.341 -1.974 15.443 1.00 9.11 109 PRO B C 1
ATOM 868 O O . PRO B 1 9 ? 26.010 -0.968 15.226 1.00 9.88 109 PRO B O 1
ATOM 872 N N . VAL B 1 10 ? 25.577 -2.794 16.477 1.00 11.38 110 VAL B N 1
ATOM 873 C CA . VAL B 1 10 ? 26.656 -2.557 17.423 1.00 10.57 110 VAL B CA 1
ATOM 874 C C . VAL B 1 10 ? 27.824 -3.461 17.134 1.00 10.31 110 VAL B C 1
ATOM 875 O O . VAL B 1 10 ? 27.629 -4.637 16.899 1.00 16.23 110 VAL B O 1
ATOM 879 N N . VAL B 1 11 ? 29.019 -2.908 17.242 1.00 9.43 111 VAL B N 1
ATOM 880 C CA . VAL B 1 11 ? 30.254 -3.628 17.053 1.00 10.99 111 VAL B CA 1
ATOM 881 C C . VAL B 1 11 ? 31.245 -3.184 18.100 1.00 9.93 111 VAL B C 1
ATOM 882 O O . VAL B 1 11 ? 31.108 -2.165 18.761 1.00 9.51 111 VAL B O 1
ATOM 886 N N . THR B 1 12 ? 32.335 -3.934 18.231 1.00 10.43 112 THR B N 1
ATOM 887 C CA . THR B 1 12 ? 33.455 -3.471 19.054 1.00 9.68 112 THR B CA 1
ATOM 888 C C . THR B 1 12 ? 34.450 -2.804 18.124 1.00 8.95 112 THR B C 1
ATOM 889 O O . THR B 1 12 ? 34.587 -3.085 16.932 1.00 12.25 112 THR B O 1
ATOM 893 N N . ALA B 1 13 ? 35.149 -1.832 18.697 1.00 9.24 113 ALA B N 1
ATOM 894 C CA . ALA B 1 13 ? 36.167 -1.066 18.029 1.00 9.23 113 ALA B CA 1
ATOM 895 C C . ALA B 1 13 ? 37.312 -0.754 18.964 1.00 8.99 113 ALA B C 1
ATOM 896 O O . ALA B 1 13 ? 37.142 -0.828 20.179 1.00 9.29 113 ALA B O 1
ATOM 898 N N . TYR B 1 14 ? 38.429 -0.329 18.435 1.00 9.65 114 TYR B N 1
ATOM 899 C CA . TYR B 1 14 ? 39.504 0.236 19.215 1.00 9.46 114 TYR B CA 1
ATOM 900 C C . TYR B 1 14 ? 39.714 1.674 18.780 1.00 8.75 114 TYR B C 1
ATOM 901 O O . TYR B 1 14 ? 39.795 1.897 17.566 1.00 12.04 114 TYR B O 1
ATOM 910 N N . ILE B 1 15 ? 39.859 2.546 19.759 1.00 8.69 115 ILE B N 1
ATOM 911 C CA . ILE B 1 15 ? 40.167 3.964 19.491 1.00 8.85 115 ILE B CA 1
ATOM 912 C C . ILE B 1 15 ? 41.513 4.239 20.149 1.00 9.57 115 ILE B C 1
ATOM 913 O O . ILE B 1 15 ? 41.582 4.218 21.375 1.00 9.63 115 ILE B O 1
ATOM 918 N N . GLU B 1 16 ? 42.568 4.426 19.354 1.00 10.54 116 GLU B N 1
ATOM 919 C CA . GLU B 1 16 ? 43.924 4.545 19.862 1.00 12.25 116 GLU B CA 1
ATOM 920 C C . GLU B 1 16 ? 44.190 3.410 20.859 1.00 12.39 116 GLU B C 1
ATOM 921 O O . GLU B 1 16 ? 44.736 3.600 21.946 1.00 13.47 116 GLU B O 1
ATOM 927 N N . GLY B 1 17 ? 43.763 2.204 20.486 1.00 11.44 117 GLY B N 1
ATOM 928 C CA . GLY B 1 17 ? 43.998 1.043 21.306 1.00 12.72 117 GLY B CA 1
ATOM 929 C C . GLY B 1 17 ? 43.008 0.760 22.407 1.00 10.48 117 GLY B C 1
ATOM 930 O O . GLY B 1 17 ? 43.130 -0.283 23.058 1.00 11.79 117 GLY B O 1
ATOM 931 N N . GLN B 1 18 ? 42.046 1.656 22.648 1.00 9.80 118 GLN B N 1
ATOM 932 C CA . GLN B 1 18 ? 41.115 1.517 23.733 1.00 9.28 118 GLN B CA 1
ATOM 933 C C . GLN B 1 18 ? 39.833 0.836 23.253 1.00 8.33 118 GLN B C 1
ATOM 934 O O . GLN B 1 18 ? 39.235 1.365 22.306 1.00 9.15 118 GLN B O 1
ATOM 940 N N . PRO B 1 19 ? 39.475 -0.276 23.822 1.00 8.43 119 PRO B N 1
ATOM 941 C CA . PRO B 1 19 ? 38.275 -0.997 23.348 1.00 8.08 119 PRO B CA 1
ATOM 942 C C . PRO B 1 19 ? 36.972 -0.318 23.735 1.00 7.15 119 PRO B C 1
ATOM 943 O O . PRO B 1 19 ? 36.826 0.111 24.876 1.00 8.57 119 PRO B O 1
ATOM 947 N N . VAL B 1 20 ? 36.040 -0.294 22.786 1.00 8.09 120 VAL B N 1
ATOM 948 C CA . VAL B 1 20 ? 34.726 0.294 22.974 1.00 7.97 120 VAL B CA 1
ATOM 949 C C . VAL B 1 20 ? 33.661 -0.535 22.250 1.00 7.47 120 VAL B C 1
ATOM 950 O O . VAL B 1 20 ? 33.913 -1.179 21.241 1.00 10.23 120 VAL B O 1
ATOM 954 N N . GLU B 1 21 ? 32.457 -0.462 22.767 1.00 7.00 121 GLU B N 1
ATOM 955 C CA . GLU B 1 21 ? 31.231 -0.855 22.129 1.00 7.34 121 GLU B CA 1
ATOM 956 C C . GLU B 1 21 ? 30.693 0.395 21.413 1.00 6.43 121 GLU B C 1
ATOM 957 O O . GLU B 1 21 ? 30.579 1.414 22.072 1.00 8.29 121 GLU B O 1
ATOM 963 N N . VAL B 1 22 ? 30.404 0.292 20.135 1.00 7.49 122 VAL B N 1
ATOM 964 C CA . VAL B 1 22 ? 29.915 1.417 19.358 1.00 7.59 122 VAL B CA 1
ATOM 965 C C . VAL B 1 22 ? 28.741 1.015 18.487 1.00 6.69 122 VAL B C 1
ATOM 966 O O . VAL B 1 22 ? 28.643 -0.112 18.005 1.00 9.40 122 VAL B O 1
ATOM 970 N N . LEU B 1 23 ? 27.852 1.964 18.294 1.00 7.44 123 LEU B N 1
ATOM 971 C CA . LEU B 1 23 ? 26.658 1.879 17.482 1.00 7.01 123 LEU B CA 1
ATOM 972 C C . LEU B 1 23 ? 26.927 2.585 16.176 1.00 7.10 123 LEU B C 1
ATOM 973 O O . LEU B 1 23 ? 27.279 3.761 16.158 1.00 7.78 123 LEU B O 1
ATOM 978 N N . LEU B 1 24 ? 26.748 1.872 15.046 1.00 8.66 124 LEU B N 1
ATOM 979 C CA . LEU B 1 24 ? 26.882 2.443 13.723 1.00 9.52 124 LEU B CA 1
ATOM 980 C C . LEU B 1 24 ? 25.603 3.245 13.451 1.00 9.62 124 LEU B C 1
ATOM 981 O O . LEU B 1 24 ? 24.514 2.682 13.368 1.00 11.25 124 LEU B O 1
ATOM 986 N N . ASP B 1 25 ? 25.750 4.559 13.373 1.00 9.19 125 ASP B N 1
ATOM 987 C CA . ASP B 1 25 ? 24.627 5.472 13.484 1.00 9.61 125 ASP B CA 1
ATOM 988 C C . ASP B 1 25 ? 24.491 6.428 12.308 1.00 9.38 125 ASP B C 1
ATOM 989 O O . ASP B 1 25 ? 25.173 7.450 12.245 1.00 9.98 125 ASP B O 1
ATOM 994 N N . THR B 1 26 ? 23.595 6.057 11.388 1.00 10.59 126 THR B N 1
ATOM 995 C CA . THR B 1 26 ? 23.463 6.896 10.183 1.00 9.62 126 THR B CA 1
ATOM 996 C C . THR B 1 26 ? 22.789 8.218 10.504 1.00 9.73 126 THR B C 1
ATOM 997 O O . THR B 1 26 ? 22.879 9.118 9.654 1.00 11.47 126 THR B O 1
ATOM 1001 N N . GLY B 1 27 ? 22.169 8.326 11.673 1.00 10.27 127 GLY B N 1
ATOM 1002 C CA . GLY B 1 27 ? 21.585 9.587 12.120 1.00 9.49 127 GLY B CA 1
ATOM 1003 C C . GLY B 1 27 ? 22.534 10.544 12.786 1.00 10.12 127 GLY B C 1
ATOM 1004 O O . GLY B 1 27 ? 22.123 11.599 13.242 1.00 9.91 127 GLY B O 1
ATOM 1005 N N . ALA B 1 28 ? 23.823 10.204 12.888 1.00 8.93 128 ALA B N 1
ATOM 1006 C CA . ALA B 1 28 ? 24.817 11.042 13.540 1.00 8.84 128 ALA B CA 1
ATOM 1007 C C . ALA B 1 28 ? 25.778 11.563 12.503 1.00 9.59 128 ALA B C 1
ATOM 1008 O O . ALA B 1 28 ? 26.291 10.814 11.652 1.00 11.35 128 ALA B O 1
ATOM 1010 N N . ASP B 1 29 ? 26.011 12.878 12.557 1.00 11.11 129 ASP B N 1
ATOM 1011 C CA . ASP B 1 29 ? 26.972 13.490 11.664 1.00 11.88 129 ASP B CA 1
ATOM 1012 C C . ASP B 1 29 ? 28.414 13.186 12.098 1.00 12.48 129 ASP B C 1
ATOM 1013 O O . ASP B 1 29 ? 29.310 13.080 11.243 1.00 15.93 129 ASP B O 1
ATOM 1018 N N . ASP B 1 30 ? 28.574 13.113 13.429 1.00 10.92 130 ASP B N 1
ATOM 1019 C CA . ASP B 1 30 ? 29.868 13.067 14.093 1.00 10.75 130 ASP B CA 1
ATOM 1020 C C . ASP B 1 30 ? 29.956 11.765 14.870 1.00 8.15 130 ASP B C 1
ATOM 1021 O O . ASP B 1 30 ? 28.934 11.102 15.016 1.00 9.72 130 ASP B O 1
ATOM 1026 N N . SER B 1 31 ? 31.111 11.432 15.347 1.00 8.17 131 SER B N 1
ATOM 1027 C CA . SER B 1 31 ? 31.313 10.258 16.183 1.00 7.51 131 SER B CA 1
ATOM 1028 C C . SER B 1 31 ? 31.659 10.694 17.601 1.00 7.22 131 SER B C 1
ATOM 1029 O O . SER B 1 31 ? 32.638 11.423 17.771 1.00 9.14 131 SER B O 1
ATOM 1032 N N . ILE B 1 32 ? 30.839 10.265 18.566 1.00 7.67 132 ILE B N 1
ATOM 1033 C CA . ILE B 1 32 ? 30.873 10.714 19.923 1.00 8.33 132 ILE B CA 1
ATOM 1034 C C . ILE B 1 32 ? 31.045 9.492 20.813 1.00 7.97 132 ILE B C 1
ATOM 1035 O O . ILE B 1 32 ? 30.242 8.561 20.734 1.00 7.91 132 ILE B O 1
ATOM 1040 N N . VAL B 1 33 ? 32.057 9.514 21.657 1.00 7.83 133 VAL B N 1
ATOM 1041 C CA . VAL B 1 33 ? 32.407 8.425 22.545 1.00 7.31 133 VAL B CA 1
ATOM 1042 C C . VAL B 1 33 ? 32.628 8.929 23.968 1.00 8.10 133 VAL B C 1
ATOM 1043 O O . VAL B 1 33 ? 33.262 9.950 24.188 1.00 10.02 133 VAL B O 1
ATOM 1047 N N . ALA B 1 34 ? 32.074 8.212 24.939 1.00 8.67 134 ALA B N 1
ATOM 1048 C CA . ALA B 1 34 ? 32.210 8.499 26.344 1.00 9.20 134 ALA B CA 1
ATOM 1049 C C . ALA B 1 34 ? 33.296 7.591 26.956 1.00 10.84 134 ALA B C 1
ATOM 1050 O O . ALA B 1 34 ? 33.543 6.492 26.454 1.00 13.53 134 ALA B O 1
ATOM 1052 N N . GLY B 1 35 ? 33.889 8.085 28.011 1.00 18.68 135 GLY B N 1
ATOM 1053 C CA . GLY B 1 35 ? 34.734 7.394 28.918 1.00 24.28 135 GLY B CA 1
ATOM 1054 C C . GLY B 1 35 ? 36.165 7.209 28.478 1.00 24.08 135 GLY B C 1
ATOM 1055 O O . GLY B 1 35 ? 37.067 7.065 29.290 1.00 24.75 135 GLY B O 1
ATOM 1056 N N . ILE B 1 36 ? 36.469 7.213 27.192 1.00 19.88 136 ILE B N 1
ATOM 1057 C CA . ILE B 1 36 ? 37.859 7.040 26.776 1.00 15.46 136 ILE B CA 1
ATOM 1058 C C . ILE B 1 36 ? 38.628 8.307 27.092 1.00 14.50 136 ILE B C 1
ATOM 1059 O O . ILE B 1 36 ? 38.056 9.385 27.279 1.00 23.57 136 ILE B O 1
ATOM 1064 N N . GLU B 1 37 ? 39.932 8.182 27.183 1.00 16.79 137 GLU B N 1
ATOM 1065 C CA . GLU B 1 37 ? 40.791 9.278 27.620 1.00 18.62 137 GLU B CA 1
ATOM 1066 C C . GLU B 1 37 ? 41.801 9.489 26.503 1.00 15.79 137 GLU B C 1
ATOM 1067 O O . GLU B 1 37 ? 42.706 8.660 26.319 1.00 19.72 137 GLU B O 1
ATOM 1073 N N . LEU B 1 38 ? 41.629 10.561 25.738 1.00 14.42 138 LEU B N 1
ATOM 1074 C CA . LEU B 1 38 ? 42.513 10.749 24.568 1.00 13.55 138 LEU B CA 1
ATOM 1075 C C . LEU B 1 38 ? 43.517 11.881 24.758 1.00 15.36 138 LEU B C 1
ATOM 1076 O O . LEU B 1 38 ? 44.308 12.140 23.849 1.00 17.54 138 LEU B O 1
ATOM 1081 N N . GLY B 1 39 ? 43.539 12.507 25.912 1.00 15.37 139 GLY B N 1
ATOM 1082 C CA . GLY B 1 39 ? 44.552 13.445 26.266 1.00 17.00 139 GLY B CA 1
ATOM 1083 C C . GLY B 1 39 ? 44.137 14.904 26.147 1.00 12.83 139 GLY B C 1
ATOM 1084 O O . GLY B 1 39 ? 42.959 15.225 26.043 1.00 12.47 139 GLY B O 1
ATOM 1085 N N . ASN B 1 40 ? 45.124 15.794 26.182 1.00 15.00 140 ASN B N 1
ATOM 1086 C CA . ASN B 1 40 ? 44.809 17.225 26.252 1.00 14.93 140 ASN B CA 1
ATOM 1087 C C . ASN B 1 40 ? 44.876 17.938 24.933 1.00 14.92 140 ASN B C 1
ATOM 1088 O O . ASN B 1 40 ? 44.626 19.135 24.884 1.00 15.50 140 ASN B O 1
ATOM 1093 N N . ASN B 1 41 ? 45.112 17.191 23.858 1.00 15.56 141 ASN B N 1
ATOM 1094 C CA . ASN B 1 41 ? 45.223 17.856 22.577 1.00 16.68 141 ASN B CA 1
ATOM 1095 C C . ASN B 1 41 ? 43.876 17.825 21.860 1.00 15.92 141 ASN B C 1
ATOM 1096 O O . ASN B 1 41 ? 43.615 17.075 20.933 1.00 17.22 141 ASN B O 1
ATOM 1105 N N . TYR B 1 42 ? 42.986 18.701 22.285 1.00 16.78 142 TYR B N 1
ATOM 1106 C CA . TYR B 1 42 ? 41.634 18.798 21.754 1.00 13.84 142 TYR B CA 1
ATOM 1107 C C . TYR B 1 42 ? 41.192 20.247 21.621 1.00 13.01 142 TYR B C 1
ATOM 1108 O O . TYR B 1 42 ? 41.792 21.137 22.264 1.00 15.11 142 TYR B O 1
ATOM 1117 N N . SER B 1 43 ? 40.087 20.401 20.880 1.00 13.30 143 SER B N 1
ATOM 1118 C CA . SER B 1 43 ? 39.393 21.679 20.849 1.00 12.24 143 SER B CA 1
ATOM 1119 C C . SER B 1 43 ? 37.975 21.460 21.333 1.00 10.37 143 SER B C 1
ATOM 1120 O O . SER B 1 43 ? 37.416 20.400 20.976 1.00 12.38 143 SER B O 1
ATOM 1125 N N . PRO B 1 44 ? 37.396 22.364 22.066 1.00 10.29 144 PRO B N 1
ATOM 1126 C CA . PRO B 1 44 ? 36.000 22.202 22.459 1.00 9.55 144 PRO B CA 1
ATOM 1127 C C . PRO B 1 44 ? 35.068 22.324 21.273 1.00 10.12 144 PRO B C 1
ATOM 1128 O O . PRO B 1 44 ? 35.315 23.123 20.374 1.00 10.90 144 PRO B O 1
ATOM 1132 N N . LYS B 1 45 ? 34.051 21.487 21.275 1.00 9.20 145 LYS B N 1
ATOM 1133 C CA . LYS B 1 45 ? 32.971 21.562 20.319 1.00 9.46 145 LYS B CA 1
ATOM 1134 C C . LYS B 1 45 ? 31.641 21.422 21.052 1.00 10.39 145 LYS B C 1
ATOM 1135 O O . LYS B 1 45 ? 31.488 20.822 22.110 1.00 21.47 145 LYS B O 1
ATOM 1141 N N . ILE B 1 46 ? 30.598 21.968 20.446 1.00 8.95 146 ILE B N 1
ATOM 1142 C CA . ILE B 1 46 ? 29.249 21.933 20.962 1.00 9.44 146 ILE B CA 1
ATOM 1143 C C . ILE B 1 46 ? 28.394 21.073 20.052 1.00 10.02 146 ILE B C 1
ATOM 1144 O O . ILE B 1 46 ? 28.352 21.338 18.840 1.00 13.10 146 ILE B O 1
ATOM 1149 N N . VAL B 1 47 ? 27.718 20.087 20.640 1.00 9.76 147 VAL B N 1
ATOM 1150 C CA . VAL B 1 47 ? 26.955 19.075 19.914 1.00 12.31 147 VAL B CA 1
ATOM 1151 C C . VAL B 1 47 ? 25.524 19.050 20.412 1.00 10.64 147 VAL B C 1
ATOM 1152 O O . VAL B 1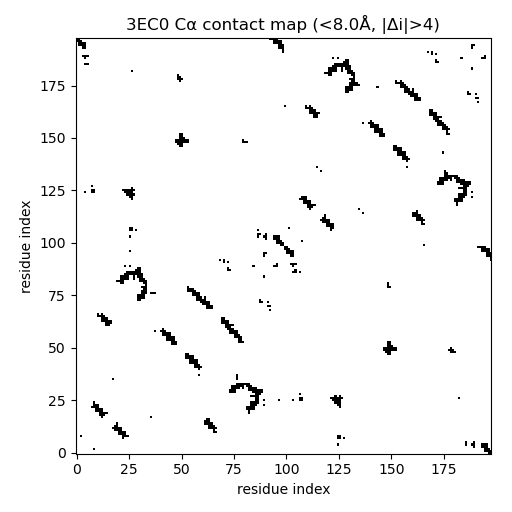 47 ? 25.338 18.981 21.630 1.00 13.09 147 VAL B O 1
ATOM 1156 N N . GLY B 1 48 ? 24.548 19.122 19.513 1.00 12.17 148 GLY B N 1
ATOM 1157 C CA . GLY B 1 48 ? 23.152 19.068 19.775 1.00 14.03 148 GLY B CA 1
ATOM 1158 C C . GLY B 1 48 ? 22.479 17.741 19.474 1.00 12.07 148 GLY B C 1
ATOM 1159 O O . GLY B 1 48 ? 22.399 17.422 18.296 1.00 14.43 148 GLY B O 1
ATOM 1160 N N . GLY B 1 49 ? 22.035 17.026 20.503 1.00 13.33 149 GLY B N 1
ATOM 1161 C CA . GLY B 1 49 ? 21.311 15.757 20.347 1.00 12.87 149 GLY B CA 1
ATOM 1162 C C . GLY B 1 49 ? 19.819 15.867 20.648 1.00 12.77 149 GLY B C 1
ATOM 1163 O O . GLY B 1 49 ? 19.262 16.983 20.698 1.00 16.25 149 GLY B O 1
ATOM 1164 N N . ILE B 1 50 ? 19.157 14.757 20.853 1.00 13.37 150 ILE B N 1
ATOM 1165 C CA . ILE B 1 50 ? 17.709 14.756 21.014 1.00 13.00 150 ILE B CA 1
ATOM 1166 C C . ILE B 1 50 ? 17.275 15.594 22.197 1.00 15.44 150 ILE B C 1
ATOM 1167 O O . ILE B 1 50 ? 16.193 16.198 22.187 1.00 17.65 150 ILE B O 1
ATOM 1172 N N . GLY B 1 51 ? 18.125 15.643 23.207 1.00 15.68 151 GLY B N 1
ATOM 1173 C CA . GLY B 1 51 ? 17.727 16.313 24.430 1.00 17.32 151 GLY B CA 1
ATOM 1174 C C . GLY B 1 51 ? 18.224 17.696 24.653 1.00 21.54 151 GLY B C 1
ATOM 1175 O O . GLY B 1 51 ? 17.821 18.372 25.616 1.00 27.76 151 GLY B O 1
ATOM 1176 N N . GLY B 1 52 ? 19.116 18.143 23.797 1.00 20.25 152 GLY B N 1
ATOM 1177 C CA . GLY B 1 52 ? 19.840 19.355 24.179 1.00 22.00 152 GLY B CA 1
ATOM 1178 C C . GLY B 1 52 ? 21.299 19.250 23.811 1.00 18.54 152 GLY B C 1
ATOM 1179 O O . GLY B 1 52 ? 21.741 18.337 23.087 1.00 17.30 152 GLY B O 1
ATOM 1180 N N . PHE B 1 53 ? 22.070 20.206 24.298 1.00 16.37 153 PHE B N 1
ATOM 1181 C CA . PHE B 1 53 ? 23.450 20.414 23.872 1.00 15.23 153 PHE B CA 1
ATOM 1182 C C . PHE B 1 53 ? 24.388 19.943 24.952 1.00 14.34 153 PHE B C 1
ATOM 1183 O O . PHE B 1 53 ? 24.105 20.089 26.140 1.00 19.51 153 PHE B O 1
ATOM 1191 N N . ILE B 1 54 ? 25.517 19.393 24.496 1.00 13.14 154 ILE B N 1
ATOM 1192 C CA . ILE B 1 54 ? 26.625 19.088 25.380 1.00 11.43 154 ILE B CA 1
ATOM 1193 C C . ILE B 1 54 ? 27.906 19.697 24.829 1.00 10.28 154 ILE B C 1
ATOM 1194 O O . ILE B 1 54 ? 27.991 19.965 23.628 1.00 12.23 154 ILE B O 1
ATOM 1199 N N . ASN B 1 55 ? 28.890 19.880 25.672 1.00 9.16 155 ASN B N 1
ATOM 1200 C CA . ASN B 1 55 ? 30.249 20.164 25.241 1.00 9.08 155 ASN B CA 1
ATOM 1201 C C . ASN B 1 55 ? 30.962 18.821 25.002 1.00 10.89 155 ASN B C 1
ATOM 1202 O O . ASN B 1 55 ? 30.713 17.853 25.704 1.00 12.90 155 ASN B O 1
ATOM 1207 N N . THR B 1 56 ? 31.815 18.812 23.996 1.00 9.05 156 THR B N 1
ATOM 1208 C CA . THR B 1 56 ? 32.655 17.659 23.688 1.00 8.75 156 THR B CA 1
ATOM 1209 C C . THR B 1 56 ? 34.078 18.151 23.483 1.00 8.23 156 THR B C 1
ATOM 1210 O O . THR B 1 56 ? 34.342 19.359 23.291 1.00 9.61 156 THR B O 1
ATOM 1214 N N . LYS B 1 57 ? 35.005 17.200 23.517 1.00 9.77 157 LYS B N 1
ATOM 1215 C CA . LYS B 1 57 ? 36.428 17.394 23.213 1.00 8.70 157 LYS B CA 1
ATOM 1216 C C . LYS B 1 57 ? 36.688 16.784 21.841 1.00 9.32 157 LYS B C 1
ATOM 1217 O O . LYS B 1 57 ? 36.468 15.559 21.698 1.00 8.70 157 LYS B O 1
ATOM 1223 N N . GLU B 1 58 ? 37.087 17.616 20.879 1.00 9.99 158 GLU B N 1
ATOM 1224 C CA . GLU B 1 58 ? 37.316 17.130 19.524 1.00 9.58 158 GLU B CA 1
ATOM 1225 C C . GLU B 1 58 ? 38.783 16.792 19.311 1.00 10.65 158 GLU B C 1
ATOM 1226 O O . GLU B 1 58 ? 39.670 17.658 19.441 1.00 12.34 158 GLU B O 1
ATOM 1232 N N . TYR B 1 59 ? 39.047 15.560 18.930 1.00 9.33 159 TYR B N 1
ATOM 1233 C CA . TYR B 1 59 ? 40.347 15.028 18.584 1.00 9.81 159 TYR B CA 1
ATOM 1234 C C . TYR B 1 59 ? 40.380 14.654 17.109 1.00 11.57 159 TYR B C 1
ATOM 1235 O O . TYR B 1 59 ? 39.522 13.933 16.615 1.00 12.79 159 TYR B O 1
ATOM 1244 N N . LYS B 1 60 ? 41.385 15.171 16.417 1.00 14.96 160 LYS B N 1
ATOM 1245 C CA . LYS B 1 60 ? 41.558 14.880 15.017 1.00 15.77 160 LYS B CA 1
ATOM 1246 C C . LYS B 1 60 ? 42.580 13.777 14.788 1.00 15.94 160 LYS B C 1
ATOM 1247 O O . LYS B 1 60 ? 43.502 13.522 15.578 1.00 16.67 160 LYS B O 1
ATOM 1253 N N . ASN B 1 61 ? 42.420 13.096 13.651 1.00 15.73 161 ASN B N 1
ATOM 1254 C CA . ASN B 1 61 ? 43.400 12.144 13.165 1.00 19.49 161 ASN B CA 1
ATOM 1255 C C . ASN B 1 61 ? 43.653 11.023 14.156 1.00 16.92 161 ASN B C 1
ATOM 1256 O O . ASN B 1 61 ? 44.752 10.521 14.392 1.00 20.98 161 ASN B O 1
ATOM 1265 N N . VAL B 1 62 ? 42.537 10.550 14.720 1.00 13.93 162 VAL B N 1
ATOM 1266 C CA . VAL B 1 62 ? 42.562 9.452 15.690 1.00 12.72 162 VAL B CA 1
ATOM 1267 C C . VAL B 1 62 ? 42.528 8.111 14.992 1.00 13.10 162 VAL B C 1
ATOM 1268 O O . VAL B 1 62 ? 41.753 7.889 14.052 1.00 13.72 162 VAL B O 1
ATOM 1272 N N . GLU B 1 63 ? 43.406 7.204 15.452 1.00 15.08 163 GLU B N 1
ATOM 1273 C CA . GLU B 1 63 ? 43.414 5.859 14.889 1.00 14.10 163 GLU B CA 1
ATOM 1274 C C . GLU B 1 63 ? 42.219 5.070 15.393 1.00 13.75 163 GLU B C 1
ATOM 1275 O O . GLU B 1 63 ? 41.973 4.994 16.568 1.00 15.49 163 GLU B O 1
ATOM 1281 N N . ILE B 1 64 ? 41.484 4.501 14.456 1.00 11.95 164 ILE B N 1
ATOM 1282 C CA . ILE B 1 64 ? 40.295 3.720 14.761 1.00 13.55 164 ILE B CA 1
ATOM 1283 C C . ILE B 1 64 ? 40.367 2.381 14.013 1.00 12.43 164 ILE B C 1
ATOM 1284 O O . ILE B 1 64 ? 40.693 2.301 12.830 1.00 15.38 164 ILE B O 1
ATOM 1293 N N . GLU B 1 65 ? 40.132 1.318 14.769 1.00 11.91 165 GLU B N 1
ATOM 1294 C CA . GLU B 1 65 ? 40.082 -0.043 14.240 1.00 11.29 165 GLU B CA 1
ATOM 1295 C C . GLU B 1 65 ? 38.677 -0.586 14.447 1.00 10.81 165 GLU B C 1
ATOM 1296 O O . GLU B 1 65 ? 38.218 -0.685 15.592 1.00 10.85 165 GLU B O 1
ATOM 1302 N N . VAL B 1 66 ? 38.042 -0.897 13.330 1.00 10.72 166 VAL B N 1
ATOM 1303 C CA . VAL B 1 66 ? 36.654 -1.373 13.390 1.00 11.63 166 VAL B CA 1
ATOM 1304 C C . VAL B 1 66 ? 36.347 -2.139 12.118 1.00 13.85 166 VAL B C 1
ATOM 1305 O O . VAL B 1 66 ? 36.829 -1.790 11.045 1.00 13.36 166 VAL B O 1
ATOM 1309 N N . LEU B 1 67 ? 35.609 -3.234 12.199 1.00 15.40 167 LEU B N 1
ATOM 1310 C CA . LEU B 1 67 ? 35.210 -4.024 11.047 1.00 15.28 167 LEU B CA 1
ATOM 1311 C C . LEU B 1 67 ? 36.360 -4.420 10.144 1.00 16.14 167 LEU B C 1
ATOM 1312 O O . LEU B 1 67 ? 36.305 -4.418 8.918 1.00 19.16 167 LEU B O 1
ATOM 1317 N N . ASN B 1 68 ? 37.449 -4.808 10.810 1.00 18.95 168 ASN B N 1
ATOM 1318 C CA . ASN B 1 68 ? 38.637 -5.283 10.146 1.00 21.47 168 ASN B CA 1
ATOM 1319 C C . ASN B 1 68 ? 39.317 -4.200 9.304 1.00 22.21 168 ASN B C 1
ATOM 1320 O O . ASN B 1 68 ? 40.146 -4.588 8.462 1.00 24.10 168 ASN B O 1
ATOM 1325 N N . LYS B 1 69 ? 38.971 -2.943 9.534 1.00 20.18 169 LYS B N 1
ATOM 1326 C CA . LYS B 1 69 ? 39.631 -1.845 8.850 1.00 17.75 169 LYS B CA 1
ATOM 1327 C C . LYS B 1 69 ? 40.346 -0.928 9.834 1.00 13.85 169 LYS B C 1
ATOM 1328 O O . LYS B 1 69 ? 39.994 -0.878 10.998 1.00 15.85 169 LYS B O 1
ATOM 1334 N N . LYS B 1 70 ? 41.324 -0.168 9.361 1.00 17.99 170 LYS B N 1
ATOM 1335 C CA . LYS B 1 70 ? 41.956 0.887 10.139 1.00 18.77 170 LYS B CA 1
ATOM 1336 C C . LYS B 1 70 ? 41.795 2.227 9.433 1.00 20.50 170 LYS B C 1
ATOM 1337 O O . LYS B 1 70 ? 42.179 2.370 8.261 1.00 25.13 170 LYS B O 1
ATOM 1343 N N . VAL B 1 71 ? 41.215 3.205 10.129 1.00 17.26 171 VAL B N 1
ATOM 1344 C CA . VAL B 1 71 ? 41.070 4.516 9.504 1.00 22.62 171 VAL B CA 1
ATOM 1345 C C . VAL B 1 71 ? 41.533 5.572 10.499 1.00 17.48 171 VAL B C 1
ATOM 1346 O O . VAL B 1 71 ? 41.671 5.258 11.668 1.00 17.21 171 VAL B O 1
ATOM 1350 N N . ARG B 1 72 ? 41.748 6.767 10.041 1.00 17.94 172 ARG B N 1
ATOM 1351 C CA . ARG B 1 72 ? 42.047 7.913 10.881 1.00 17.78 172 ARG B CA 1
ATOM 1352 C C . ARG B 1 72 ? 40.860 8.857 10.734 1.00 16.73 172 ARG B C 1
ATOM 1353 O O . ARG B 1 72 ? 40.454 9.178 9.611 1.00 20.24 172 ARG B O 1
ATOM 1361 N N . ALA B 1 73 ? 40.290 9.293 11.854 1.00 14.02 173 ALA B N 1
ATOM 1362 C CA . ALA B 1 73 ? 39.079 10.092 11.810 1.00 13.34 173 ALA B CA 1
ATOM 1363 C C . ALA B 1 73 ? 38.985 10.953 13.074 1.00 12.07 173 ALA B C 1
ATOM 1364 O O . ALA B 1 73 ? 39.761 10.807 14.016 1.00 14.48 173 ALA B O 1
ATOM 1366 N N . THR B 1 74 ? 38.026 11.870 13.029 1.00 13.05 174 THR B N 1
ATOM 1367 C CA . THR B 1 74 ? 37.757 12.763 14.137 1.00 13.45 174 THR B CA 1
ATOM 1368 C C . THR B 1 74 ? 36.857 12.063 15.126 1.00 13.91 174 THR B C 1
ATOM 1369 O O . THR B 1 74 ? 35.823 11.536 14.677 1.00 12.40 174 THR B O 1
ATOM 1373 N N . ILE B 1 75 ? 37.260 12.097 16.384 1.00 10.56 175 ILE B N 1
ATOM 1374 C CA . ILE B 1 75 ? 36.458 11.594 17.479 1.00 9.87 175 ILE B CA 1
ATOM 1375 C C . ILE B 1 75 ? 36.160 12.746 18.444 1.00 8.41 175 ILE B C 1
ATOM 1376 O O . ILE B 1 75 ? 37.104 13.426 18.792 1.00 9.51 175 ILE B O 1
ATOM 1381 N N . MET B 1 76 ? 34.922 12.864 18.837 1.00 7.93 176 MET B N 1
ATOM 1382 C CA A MET B 1 76 ? 34.608 13.749 19.965 0.60 8.08 176 MET B CA 1
ATOM 1383 C CA B MET B 1 76 ? 34.469 13.738 19.917 0.40 8.24 176 MET B CA 1
ATOM 1384 C C . MET B 1 76 ? 34.310 12.923 21.200 1.00 9.41 176 MET B C 1
ATOM 1385 O O . MET B 1 76 ? 33.623 11.901 21.133 1.00 14.22 176 MET B O 1
ATOM 1394 N N . THR B 1 77 ? 34.876 13.307 22.316 1.00 7.95 177 THR B N 1
ATOM 1395 C CA . THR B 1 77 ? 34.563 12.629 23.584 1.00 8.32 177 THR B CA 1
ATOM 1396 C C . THR B 1 77 ? 33.634 13.526 24.370 1.00 7.96 177 THR B C 1
ATOM 1397 O O . THR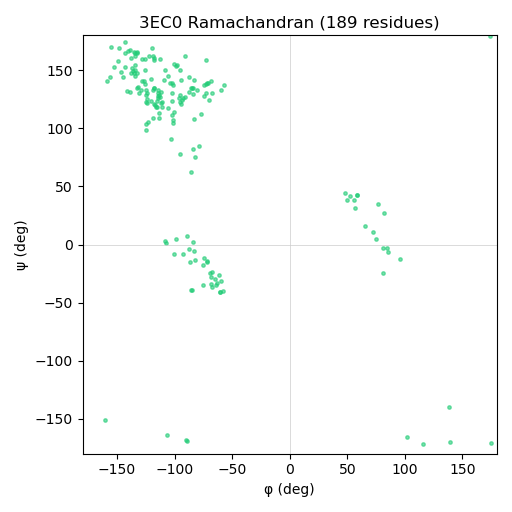 B 1 77 ? 33.740 14.773 24.400 1.00 9.25 177 THR B O 1
ATOM 1401 N N . GLY B 1 78 ? 32.646 12.948 25.001 1.00 8.77 178 GLY B N 1
ATOM 1402 C CA . GLY B 1 78 ? 31.729 13.680 25.876 1.00 10.67 178 GLY B CA 1
ATOM 1403 C C . GLY B 1 78 ? 30.634 12.712 26.336 1.00 9.29 178 GLY B C 1
ATOM 1404 O O . GLY B 1 78 ? 30.673 11.494 26.113 1.00 9.72 178 GLY B O 1
ATOM 1405 N N . ASP B 1 79 ? 29.634 13.347 26.995 1.00 9.63 179 ASP B N 1
ATOM 1406 C CA . ASP B 1 79 ? 28.620 12.596 27.721 1.00 9.58 179 ASP B CA 1
ATOM 1407 C C . ASP B 1 79 ? 27.515 12.136 26.805 1.00 9.83 179 ASP B C 1
ATOM 1408 O O . ASP B 1 79 ? 26.481 12.727 26.618 1.00 19.57 179 ASP B O 1
ATOM 1413 N N . THR B 1 80 ? 27.731 11.047 26.118 1.00 12.32 180 THR B N 1
ATOM 1414 C CA . THR B 1 80 ? 26.698 10.378 25.339 1.00 10.89 180 THR B CA 1
ATOM 1415 C C . THR B 1 80 ? 26.349 9.077 26.039 1.00 9.93 180 THR B C 1
ATOM 1416 O O . THR B 1 80 ? 27.267 8.409 26.536 1.00 10.83 180 THR B O 1
ATOM 1420 N N . PRO B 1 81 ? 25.103 8.640 26.089 1.00 10.75 181 PRO B N 1
ATOM 1421 C CA . PRO B 1 81 ? 24.745 7.384 26.773 1.00 11.04 181 PRO B CA 1
ATOM 1422 C C . PRO B 1 81 ? 25.131 6.151 25.967 1.00 10.03 181 PRO B C 1
ATOM 1423 O O . PRO B 1 81 ? 25.156 5.067 26.555 1.00 10.37 181 PRO B O 1
ATOM 1427 N N . ILE B 1 82 ? 25.386 6.306 24.698 1.00 9.33 182 ILE B N 1
ATOM 1428 C CA . ILE B 1 82 ? 25.775 5.224 23.792 1.00 8.11 182 ILE B CA 1
ATOM 1429 C C . ILE B 1 82 ? 26.870 5.770 22.896 1.00 6.86 182 ILE B C 1
ATOM 1430 O O . ILE B 1 82 ? 26.717 6.876 22.361 1.00 8.22 182 ILE B O 1
ATOM 1435 N N . ASN B 1 83 ? 27.959 5.056 22.745 1.00 6.47 183 ASN B N 1
ATOM 1436 C CA . ASN B 1 83 ? 29.033 5.500 21.859 1.00 6.36 183 ASN B CA 1
ATOM 1437 C C . ASN B 1 83 ? 28.580 5.333 20.405 1.00 6.15 183 ASN B C 1
ATOM 1438 O O . ASN B 1 83 ? 28.084 4.267 20.065 1.00 7.83 183 ASN B O 1
ATOM 1443 N N . ILE B 1 84 ? 28.725 6.366 19.600 1.00 6.58 184 ILE B N 1
ATOM 1444 C CA . ILE B 1 84 ? 28.223 6.343 18.240 1.00 7.19 184 ILE B CA 1
ATOM 1445 C C . ILE B 1 84 ? 29.305 6.665 17.230 1.00 7.34 184 ILE B C 1
ATOM 1446 O O . ILE B 1 84 ? 30.103 7.593 17.402 1.00 7.79 184 ILE B O 1
ATOM 1451 N N . PHE B 1 85 ? 29.347 5.835 16.189 1.00 6.79 185 PHE B N 1
ATOM 1452 C CA . PHE B 1 85 ? 30.152 6.112 14.999 1.00 8.07 185 PHE B CA 1
ATOM 1453 C C . PHE B 1 85 ? 29.190 6.625 13.952 1.00 7.84 185 PHE B C 1
ATOM 1454 O O . PHE B 1 85 ? 28.328 5.892 13.413 1.00 9.25 185 PHE B O 1
ATOM 1462 N N . GLY B 1 86 ? 29.298 7.921 13.719 1.00 7.22 186 GLY B N 1
ATOM 1463 C CA . GLY B 1 86 ? 28.469 8.637 12.742 1.00 8.60 186 GLY B CA 1
ATOM 1464 C C . GLY B 1 86 ? 29.094 8.665 11.369 1.00 9.59 186 GLY B C 1
ATOM 1465 O O . GLY B 1 86 ? 30.048 7.970 11.014 1.00 9.59 186 GLY B O 1
ATOM 1466 N N . ARG B 1 87 ? 28.503 9.512 10.514 1.00 11.53 187 ARG B N 1
ATOM 1467 C CA . ARG B 1 87 ? 28.774 9.377 9.099 1.00 12.35 187 ARG B CA 1
ATOM 1468 C C . ARG B 1 87 ? 30.217 9.734 8.743 1.00 12.54 187 ARG B C 1
ATOM 1469 O O . ARG B 1 87 ? 30.712 9.296 7.704 1.00 13.92 187 ARG B O 1
ATOM 1477 N N . ASN B 1 88 ? 30.885 10.539 9.561 1.00 11.91 188 ASN B N 1
ATOM 1478 C CA . ASN B 1 88 ? 32.293 10.835 9.285 1.00 12.04 188 ASN B CA 1
ATOM 1479 C C . ASN B 1 88 ? 33.098 9.531 9.234 1.00 11.92 188 ASN B C 1
ATOM 1480 O O . ASN B 1 88 ? 33.995 9.388 8.369 1.00 15.30 188 ASN B O 1
ATOM 1485 N N . ILE B 1 89 ? 32.787 8.601 10.126 1.00 11.30 189 ILE B N 1
ATOM 1486 C CA . ILE B 1 89 ? 33.476 7.307 10.091 1.00 12.00 189 ILE B CA 1
ATOM 1487 C C . ILE B 1 89 ? 32.817 6.348 9.107 1.00 13.80 189 ILE B C 1
ATOM 1488 O O . ILE B 1 89 ? 33.532 5.579 8.415 1.00 13.91 189 ILE B O 1
ATOM 1493 N N . LEU B 1 90 ? 31.468 6.333 9.014 1.00 11.72 190 LEU B N 1
ATOM 1494 C CA . LEU B 1 90 ? 30.819 5.384 8.093 1.00 13.48 190 LEU B CA 1
ATOM 1495 C C . LEU B 1 90 ? 31.268 5.629 6.653 1.00 14.88 190 LEU B C 1
ATOM 1496 O O . LEU B 1 90 ? 31.511 4.721 5.864 1.00 16.77 190 LEU B O 1
ATOM 1501 N N . THR B 1 91 ? 31.393 6.866 6.243 1.00 14.50 191 THR B N 1
ATOM 1502 C CA . THR B 1 91 ? 31.942 7.190 4.927 1.00 16.39 191 THR B CA 1
ATOM 1503 C C . THR B 1 91 ? 33.429 6.830 4.812 1.00 19.51 191 THR B C 1
ATOM 1504 O O . THR B 1 91 ? 33.889 6.415 3.741 1.00 26.59 191 THR B O 1
ATOM 1508 N N . ALA B 1 92 ? 34.214 6.992 5.867 1.00 19.16 192 ALA B N 1
ATOM 1509 C CA . ALA B 1 92 ? 35.614 6.598 5.748 1.00 19.01 192 ALA B CA 1
ATOM 1510 C C . ALA B 1 92 ? 35.695 5.090 5.489 1.00 21.14 192 ALA B C 1
ATOM 1511 O O . ALA B 1 92 ? 36.586 4.605 4.785 1.00 21.63 192 ALA B O 1
ATOM 1513 N N . LEU B 1 93 ? 34.759 4.338 6.057 1.00 21.85 193 LEU B N 1
ATOM 1514 C CA . LEU B 1 93 ? 34.727 2.886 5.954 1.00 20.62 193 LEU B CA 1
ATOM 1515 C C . LEU B 1 93 ? 34.091 2.442 4.638 1.00 20.86 193 LEU B C 1
ATOM 1516 O O . LEU B 1 93 ? 34.170 1.272 4.241 1.00 25.06 193 LEU B O 1
ATOM 1521 N N . GLY B 1 94 ? 33.438 3.330 3.910 1.00 21.09 194 GLY B N 1
ATOM 1522 C CA . GLY B 1 94 ? 32.730 2.981 2.694 1.00 22.30 194 GLY B CA 1
ATOM 1523 C C . GLY B 1 94 ? 31.405 2.287 2.900 1.00 21.65 194 GLY B C 1
ATOM 1524 O O . GLY B 1 94 ? 30.968 1.417 2.138 1.00 25.55 194 GLY B O 1
ATOM 1525 N N . MET B 1 95 ? 30.699 2.664 3.942 1.00 19.29 195 MET B N 1
ATOM 1526 C CA . MET B 1 95 ? 29.419 2.043 4.195 1.00 18.66 195 MET B CA 1
ATOM 1527 C C . MET B 1 95 ? 28.281 2.800 3.521 1.00 20.20 195 MET B C 1
ATOM 1528 O O . MET B 1 95 ? 28.470 3.959 3.155 1.00 23.41 195 MET B O 1
ATOM 1533 N N . SER B 1 96 ? 27.164 2.109 3.389 1.00 19.46 196 SER B N 1
ATOM 1534 C CA . SER B 1 96 ? 25.943 2.612 2.792 1.00 22.74 196 SER B CA 1
ATOM 1535 C C . SER B 1 96 ? 24.690 1.979 3.387 1.00 20.79 196 SER B C 1
ATOM 1536 O O . SER B 1 96 ? 24.755 0.890 3.964 1.00 19.14 196 SER B O 1
ATOM 1539 N N . LEU B 1 97 ? 23.554 2.671 3.247 1.00 20.14 197 LEU B N 1
ATOM 1540 C CA . LEU B 1 97 ? 22.201 2.228 3.571 1.00 18.74 197 LEU B CA 1
ATOM 1541 C C . LEU B 1 97 ? 21.513 1.859 2.242 1.00 19.96 197 LEU B C 1
ATOM 1542 O O . LEU B 1 97 ? 21.572 2.659 1.301 1.00 24.78 197 LEU B O 1
ATOM 1547 N N . ASN B 1 98 ? 20.921 0.664 2.232 1.00 17.92 198 ASN B N 1
ATOM 1548 C CA . ASN B 1 98 ? 20.361 0.079 1.025 1.00 19.38 198 ASN B CA 1
ATOM 1549 C C . ASN B 1 98 ? 18.975 -0.533 1.219 1.00 18.90 198 ASN B C 1
ATOM 1550 O O . ASN B 1 98 ? 18.644 -1.097 2.279 1.00 22.87 198 ASN B O 1
ATOM 1555 N N . LEU B 1 99 ? 18.155 -0.418 0.196 1.00 23.23 199 LEU B N 1
ATOM 1556 C CA . LEU B 1 99 ? 16.837 -1.013 0.097 1.00 28.74 199 LEU B CA 1
ATOM 1557 C C . LEU B 1 99 ? 16.631 -1.663 -1.266 1.00 27.78 199 LEU B C 1
ATOM 1558 O O . LEU B 1 99 ? 16.994 -0.988 -2.262 1.00 28.25 199 LEU B O 1
#

InterPro domains:
  IPR000071 Immunodeficiency lentiviral matrix, N-terminal [PF00540] (2-123)
  IPR000071 Immunodeficiency lentiviral matrix, N-terminal [PR00234] (4-20)
  IPR000071 Immunodeficiency lentiviral matrix, N-terminal [PR00234] (22-40)
  IPR000071 Immunodeficiency lentiviral matrix, N-terminal [PR00234] (42-57)
  IPR000071 Immunodeficiency lentiviral matrix, N-terminal [PR00234] (70-89)
  IPR000071 Immunodeficiency lentiviral matrix, N-terminal [PR00234] (89-102)
  IPR000477 Reverse transcriptase domain [PF00078] (675-846)
  IPR000477 Reverse transcriptase domain [PS50878] (656-846)
  IPR001037 Integrase, C-terminal, retroviral [PF00552] (1396-1439)
  IPR001037 Integrase, C-terminal, retroviral [PS51027] (1394-1441)
  IPR001584 Integrase, catalytic core [PF00665] (1228-1316)
  IPR001584 Integrase, catalytic core [PS50994] (1224-1375)
  IPR001878 Zinc finger, CCHC-type [PF00098] (390-405)
  IPR001878 Zinc finger, CCHC-type [PF00098] (411-426)
  IPR001878 Zinc finger, CCHC-type [PS50158] (390-405)
  IPR001878 Zinc finger, CCHC-type [PS50158] (412-427)
  IPR001878 Zinc finger, CCHC-type [SM00343] (390-406)
  IPR001878 Zinc finger, CCHC-type [SM00343] (411-427)
  IPR001969 Aspartic peptidase, active site [PS00141] (535-546)
  IPR001995 Peptidase A2A, retrovirus, catalytic [PS50175] (533-602)